Protein AF-A0AAW9BC05-F1 (afdb_monomer)

Sequence (183 aa):
GHGFTSLPVNEELLTNRIKHSEYSFGKPDVTEPGDEGYLMVGFDSESGEVAGTTGIEASIGWDVPFYSYHISKVVHSSPKLGVNNVVKLLTFGNNYTGNSEICTLFLREKYRQGLNGRLMSKCRFLMMAEHPERFSKTIFAEMRGVSDANGNSPFWQWLQEHFFSIDFTLADYQTGIGKKGFI

Nearest PDB structures (foldseek):
  1yle-assembly1_A  TM=9.032E-01  e=1.049E-14  Pseudomonas aeruginosa
  8b2l-assembly1_X1  TM=4.388E-01  e=7.389E+00  Nicotiana tabacum
  7qiz-assembly1_z  TM=4.387E-01  e=9.505E+00  Solanum lycopersicum

Radius of gyration: 19.78 Å; Cα contacts (8 Å, |Δi|>4): 277; chains: 1; bounding box: 48×40×61 Å

pLDDT: mean 88.69, std 12.04, range [47.94, 98.5]

Secondary structure (DSSP, 8-state):
--S-TTS-S-HHHHHHHHHHHHHHHH-----S--S-EEEEEEE-TTT--EEEEEEEESSTTSSS---EEEEEEEEEEEGGGTEEEEEEEEEEE-TTTT-EE---EEE-GGG-STTHHHHHHHHHHHHHHH-GGGS-S-EE-PPP----TTS--HHHHHHHHHH--S-HHHHHHHHHTT--TT-

Mean predicted aligned error: 6.61 Å

Structure (mmCIF, N/CA/C/O backbone):
data_AF-A0AAW9BC05-F1
#
_entry.id   AF-A0AAW9BC05-F1
#
loop_
_atom_site.group_PDB
_atom_site.id
_atom_site.type_symbol
_atom_site.label_atom_id
_atom_site.label_alt_id
_atom_site.label_comp_id
_atom_site.label_asym_id
_atom_site.label_entity_id
_atom_site.label_seq_id
_atom_site.pdbx_PDB_ins_code
_atom_site.Cartn_x
_atom_site.Cartn_y
_atom_site.Cartn_z
_atom_site.occupancy
_atom_site.B_iso_or_equiv
_atom_site.auth_seq_id
_atom_site.auth_comp_id
_atom_site.auth_asym_id
_atom_site.auth_atom_id
_atom_site.pdbx_PDB_model_num
ATOM 1 N N . GLY A 1 1 ? -4.492 -15.651 -0.167 1.00 58.16 1 GLY A N 1
ATOM 2 C CA . GLY A 1 1 ? -4.125 -15.758 -1.591 1.00 58.16 1 GLY A CA 1
ATOM 3 C C . GLY A 1 1 ? -2.736 -15.192 -1.748 1.00 58.16 1 GLY A C 1
ATOM 4 O O . GLY A 1 1 ? -2.446 -14.231 -1.047 1.00 58.16 1 GLY A O 1
ATOM 5 N N . HIS A 1 2 ? -1.907 -15.807 -2.588 1.00 65.25 2 HIS A N 1
ATOM 6 C CA . HIS A 1 2 ? -0.506 -15.423 -2.816 1.00 65.25 2 HIS A CA 1
ATOM 7 C C . HIS A 1 2 ? -0.375 -13.939 -3.198 1.00 65.25 2 HIS A C 1
ATOM 9 O O . HIS A 1 2 ? -1.299 -13.393 -3.810 1.00 65.25 2 HIS A O 1
ATOM 15 N N . GLY A 1 3 ? 0.720 -13.275 -2.809 1.00 67.19 3 GLY A N 1
AT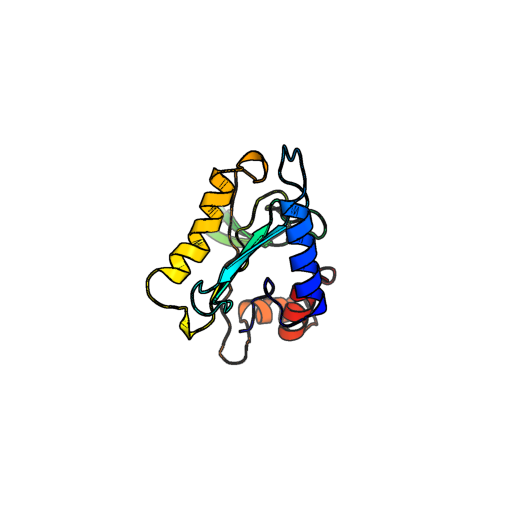OM 16 C CA . GLY A 1 3 ? 0.962 -11.871 -3.159 1.00 67.19 3 GLY A CA 1
ATOM 17 C C . GLY A 1 3 ? 0.110 -10.863 -2.381 1.00 67.19 3 GLY A C 1
ATOM 18 O O . GLY A 1 3 ? -0.245 -9.809 -2.909 1.00 67.19 3 GLY A O 1
ATOM 19 N N . PHE A 1 4 ? -0.320 -11.189 -1.157 1.00 74.06 4 PHE A N 1
ATOM 20 C CA . PHE A 1 4 ? -0.970 -10.232 -0.246 1.00 74.06 4 PHE A CA 1
ATOM 21 C C . PHE A 1 4 ? -0.105 -9.973 0.983 1.00 74.06 4 PHE A C 1
ATOM 23 O O . PHE A 1 4 ? -0.479 -10.275 2.114 1.00 74.06 4 PHE A O 1
ATOM 30 N N . THR A 1 5 ? 1.076 -9.423 0.736 1.00 76.06 5 THR A N 1
ATOM 31 C CA . THR A 1 5 ? 2.115 -9.186 1.744 1.00 76.06 5 THR A CA 1
ATOM 32 C C . THR A 1 5 ? 1.676 -8.220 2.838 1.00 76.06 5 THR A C 1
ATOM 34 O O . THR A 1 5 ? 2.094 -8.370 3.981 1.00 76.06 5 THR A O 1
ATOM 37 N N . SER A 1 6 ? 0.770 -7.286 2.532 1.00 75.75 6 SER A N 1
ATOM 38 C CA . SER A 1 6 ? 0.244 -6.332 3.510 1.00 75.75 6 SER A CA 1
ATOM 39 C C . SER A 1 6 ? -0.743 -6.950 4.513 1.00 75.75 6 SER A C 1
ATOM 41 O O . SER A 1 6 ? -1.249 -6.233 5.364 1.00 75.75 6 SER A O 1
ATOM 43 N N . LEU A 1 7 ? -1.086 -8.240 4.434 1.00 83.56 7 LEU A N 1
ATOM 44 C CA . LEU A 1 7 ? -1.874 -8.938 5.460 1.00 83.56 7 LEU A CA 1
ATOM 45 C C . LEU A 1 7 ? -1.377 -10.388 5.584 1.00 83.56 7 LEU A C 1
ATOM 47 O O . LEU A 1 7 ? -2.027 -11.314 5.085 1.00 83.56 7 LEU A O 1
ATOM 51 N N . PRO A 1 8 ? -0.206 -10.589 6.209 1.00 82.19 8 PRO A N 1
ATOM 52 C CA . PRO A 1 8 ? 0.418 -11.899 6.294 1.00 82.19 8 PRO A CA 1
ATOM 53 C C . PRO A 1 8 ? -0.361 -12.817 7.242 1.00 82.19 8 PRO A C 1
ATOM 55 O O . PRO A 1 8 ? -0.946 -12.375 8.231 1.00 82.19 8 PRO A O 1
ATOM 58 N N . VAL A 1 9 ? -0.326 -14.124 6.972 1.00 85.88 9 VAL A N 1
ATOM 59 C CA . VAL A 1 9 ? -0.860 -15.151 7.882 1.00 85.88 9 VAL A CA 1
ATOM 60 C C . VAL A 1 9 ? 0.182 -15.423 8.972 1.00 85.88 9 VAL A C 1
ATOM 62 O O . VAL A 1 9 ? 0.849 -16.453 8.975 1.00 85.88 9 VAL A O 1
ATOM 65 N N . ASN A 1 10 ? 0.388 -14.440 9.848 1.00 89.38 10 ASN A N 1
ATOM 66 C CA . ASN A 1 10 ? 1.375 -14.488 10.923 1.00 89.38 10 ASN A CA 1
ATOM 67 C C . ASN A 1 10 ? 0.889 -13.652 12.117 1.00 89.38 10 ASN A C 1
ATOM 69 O O . ASN A 1 10 ? 0.728 -12.438 12.011 1.00 89.38 10 ASN A O 1
ATOM 73 N N . GLU A 1 11 ? 0.650 -14.312 13.248 1.00 92.25 11 GLU A N 1
ATOM 74 C CA . GLU A 1 11 ? 0.057 -13.701 14.441 1.00 92.25 11 GLU A CA 1
ATOM 75 C C . GLU A 1 11 ? 0.935 -12.611 15.066 1.00 92.25 11 GLU A C 1
ATOM 77 O O . GLU A 1 11 ? 0.425 -11.555 15.438 1.00 92.25 11 GLU A O 1
ATOM 82 N N . GLU A 1 12 ? 2.248 -12.828 15.143 1.00 92.94 12 GLU A N 1
ATOM 83 C CA . GLU A 1 12 ? 3.189 -11.862 15.714 1.00 92.94 12 GLU A CA 1
ATOM 84 C C . GLU A 1 12 ? 3.199 -10.565 14.898 1.00 92.94 12 GLU A C 1
ATOM 86 O O . GLU A 1 12 ? 3.060 -9.470 15.445 1.00 92.94 12 GLU A O 1
ATOM 91 N N . LEU A 1 13 ? 3.271 -10.684 13.571 1.00 89.62 13 LEU A N 1
ATOM 92 C CA . LEU A 1 13 ? 3.251 -9.531 12.674 1.00 89.62 13 LEU A CA 1
ATOM 93 C C . LEU A 1 13 ? 1.921 -8.791 12.722 1.00 89.62 13 LEU A C 1
ATOM 95 O O . LEU A 1 13 ? 1.908 -7.564 12.781 1.00 89.62 13 LEU A O 1
ATOM 99 N N . LEU A 1 14 ? 0.801 -9.515 12.723 1.00 92.75 14 LEU A N 1
ATOM 100 C CA . LEU A 1 14 ? -0.518 -8.897 12.842 1.00 92.75 14 LEU A CA 1
ATOM 101 C C . LEU A 1 14 ? -0.673 -8.177 14.186 1.00 92.75 14 LEU A C 1
ATOM 103 O O . LEU A 1 14 ? -1.158 -7.049 14.214 1.00 92.75 14 LEU A O 1
ATOM 107 N N . THR A 1 15 ? -0.192 -8.778 15.275 1.00 95.50 15 THR A N 1
ATOM 108 C CA . THR A 1 15 ? -0.184 -8.160 16.607 1.00 95.50 15 THR A CA 1
ATOM 109 C C . THR A 1 15 ? 0.637 -6.874 16.613 1.00 95.50 15 THR A C 1
ATOM 111 O O . THR A 1 15 ? 0.182 -5.855 17.131 1.00 95.50 15 THR A O 1
ATOM 114 N N . ASN A 1 16 ? 1.824 -6.888 16.004 1.00 94.19 16 ASN A N 1
ATOM 115 C CA . ASN A 1 16 ? 2.674 -5.703 15.906 1.00 94.19 16 ASN A CA 1
ATOM 116 C C . ASN A 1 16 ? 2.018 -4.600 15.068 1.00 94.19 16 ASN A C 1
ATOM 118 O O . ASN A 1 16 ? 2.058 -3.440 15.468 1.00 94.19 16 ASN A O 1
ATOM 122 N N . ARG A 1 17 ? 1.343 -4.946 13.964 1.00 93.81 17 ARG A N 1
ATOM 123 C CA . ARG A 1 17 ? 0.599 -3.970 13.151 1.00 93.81 17 ARG A CA 1
ATOM 124 C C . ARG A 1 17 ? -0.583 -3.354 13.893 1.00 93.81 17 ARG A C 1
ATOM 126 O O . ARG A 1 17 ? -0.809 -2.157 13.760 1.00 93.81 17 ARG A O 1
ATOM 133 N N . ILE A 1 18 ? -1.312 -4.137 14.691 1.00 96.56 18 ILE A N 1
ATOM 134 C CA . ILE A 1 18 ? -2.402 -3.617 15.531 1.00 96.56 18 ILE A CA 1
ATOM 135 C C . ILE A 1 18 ? -1.842 -2.625 16.555 1.00 96.56 18 ILE A C 1
ATOM 137 O O . ILE A 1 18 ? -2.286 -1.482 16.584 1.00 96.56 18 ILE A O 1
ATOM 141 N N . LYS A 1 19 ? -0.808 -3.015 17.313 1.00 98.06 19 LYS A N 1
ATOM 142 C CA . LYS A 1 19 ? -0.155 -2.135 18.301 1.00 98.06 19 LYS A CA 1
ATOM 143 C C . LYS A 1 19 ? 0.381 -0.850 17.673 1.00 98.06 19 LYS A C 1
ATOM 145 O O . LYS A 1 19 ? 0.245 0.230 18.240 1.00 98.06 19 LYS A O 1
ATOM 150 N N . HIS A 1 20 ? 0.990 -0.963 16.496 1.00 96.88 20 HIS A N 1
ATOM 151 C CA . HIS A 1 20 ? 1.505 0.183 15.761 1.00 96.88 20 HIS A CA 1
ATOM 152 C C . HIS A 1 20 ? 0.382 1.121 15.293 1.00 96.88 20 HIS A C 1
ATOM 154 O O . HIS A 1 20 ? 0.519 2.343 15.363 1.00 96.88 20 HIS A O 1
ATOM 160 N N . SER A 1 21 ? -0.767 0.566 14.903 1.00 98.06 21 SER A N 1
ATOM 161 C CA . SER A 1 21 ? -1.950 1.363 14.598 1.00 98.06 21 SER A CA 1
ATOM 162 C C . SER A 1 21 ? -2.548 2.049 15.816 1.00 98.06 21 SER A C 1
ATOM 164 O O . SER A 1 21 ? -2.937 3.209 15.706 1.00 98.06 21 SER A O 1
ATOM 166 N N . GLU A 1 22 ? -2.613 1.380 16.964 1.00 98.50 22 GLU A N 1
ATOM 167 C CA . GLU A 1 22 ? -3.052 1.997 18.220 1.00 98.50 22 GLU A CA 1
ATOM 168 C C . GLU A 1 22 ? -2.135 3.166 18.605 1.00 98.50 22 GLU A C 1
ATOM 170 O O . GLU A 1 22 ? -2.619 4.249 18.935 1.00 98.50 22 GLU A O 1
ATOM 175 N N . TYR A 1 23 ? -0.816 2.979 18.477 1.00 98.06 23 TYR A N 1
ATOM 176 C CA . TYR A 1 23 ? 0.171 4.044 18.658 1.00 98.06 23 TYR A CA 1
ATOM 177 C C . TYR A 1 23 ? -0.082 5.224 17.708 1.00 98.06 23 TYR A C 1
ATOM 179 O O . TYR A 1 23 ? -0.141 6.369 18.148 1.00 98.06 23 TYR A O 1
ATOM 187 N N . SER A 1 24 ? -0.297 4.940 16.424 1.00 98.06 24 SER A N 1
ATOM 188 C CA . SER A 1 24 ? -0.490 5.943 15.371 1.00 98.06 24 SER A CA 1
ATOM 189 C C . SER A 1 24 ? -1.751 6.789 15.578 1.00 98.06 24 SER A C 1
ATOM 191 O O . SER A 1 24 ? -1.709 8.014 15.448 1.00 98.06 24 SER A O 1
ATOM 193 N N . PHE A 1 25 ? -2.867 6.158 15.964 1.00 98.12 25 PHE A N 1
ATOM 194 C CA . PHE A 1 25 ? -4.099 6.866 16.335 1.00 98.12 25 PHE A CA 1
ATOM 195 C C . PHE A 1 25 ? -3.945 7.677 17.630 1.00 98.12 25 PHE A C 1
ATOM 197 O O . PHE A 1 25 ? -4.551 8.738 17.754 1.00 98.12 25 PHE A O 1
ATOM 204 N N . GLY A 1 26 ? -3.138 7.202 18.583 1.00 97.75 26 GLY A N 1
ATOM 205 C CA . GLY A 1 26 ? -2.879 7.889 19.850 1.00 97.75 26 GLY A CA 1
ATOM 206 C C . GLY A 1 26 ? -1.830 9.003 19.782 1.00 97.75 26 GLY A C 1
ATOM 207 O O . GLY A 1 26 ? -1.693 9.751 20.748 1.00 97.75 26 GLY A O 1
ATOM 208 N N . LYS A 1 27 ? -1.084 9.122 18.677 1.00 97.50 27 LYS A N 1
ATOM 209 C CA . LYS A 1 27 ? 0.011 10.088 18.526 1.00 97.50 27 LYS A CA 1
ATOM 210 C C . LYS A 1 27 ? -0.541 11.522 18.416 1.00 97.50 27 LYS A C 1
ATOM 212 O O . LYS A 1 27 ? -1.238 11.818 17.435 1.00 97.50 27 LYS A O 1
ATOM 217 N N . PRO A 1 28 ? -0.266 12.412 19.392 1.00 94.81 28 PRO A N 1
ATOM 218 C CA . PRO A 1 28 ? -0.729 13.796 19.356 1.00 94.81 28 PRO A CA 1
ATOM 219 C C . PRO A 1 28 ? 0.121 14.645 18.402 1.00 94.81 28 PRO A C 1
ATOM 221 O O . PRO A 1 28 ? 1.243 14.272 18.069 1.00 94.81 28 PRO A O 1
ATOM 224 N N . ASP A 1 29 ? -0.423 15.795 17.993 1.00 93.75 29 ASP A N 1
ATOM 225 C CA . ASP A 1 29 ? 0.308 16.878 17.315 1.00 93.75 29 ASP A CA 1
ATOM 226 C C . ASP A 1 29 ? 1.100 16.462 16.060 1.00 93.75 29 ASP A C 1
ATOM 228 O O . ASP A 1 29 ? 2.168 17.003 15.773 1.00 93.75 29 ASP A O 1
ATOM 232 N N . VAL A 1 30 ? 0.581 15.503 15.288 1.00 97.19 30 VAL A N 1
ATOM 233 C CA . VAL A 1 30 ? 1.173 15.125 13.997 1.00 97.19 30 VAL A CA 1
ATOM 234 C C . VAL A 1 30 ? 0.945 16.257 12.998 1.00 97.19 30 VAL A C 1
ATOM 236 O O . VAL A 1 30 ? -0.196 16.606 12.715 1.00 97.19 30 VAL A O 1
ATOM 239 N N . THR A 1 31 ? 2.025 16.841 12.483 1.00 96.69 31 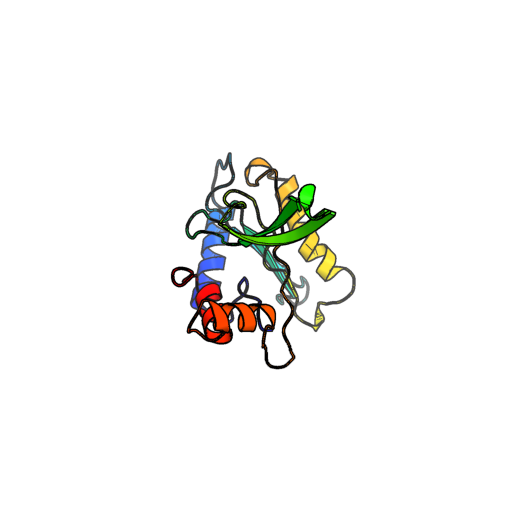THR A N 1
ATOM 240 C CA . THR A 1 31 ? 1.995 17.977 11.542 1.00 96.69 31 THR A CA 1
ATOM 241 C C . THR A 1 31 ? 2.509 17.624 10.147 1.00 96.69 31 THR A C 1
ATOM 243 O O . THR A 1 31 ? 2.346 18.416 9.217 1.00 96.69 31 THR A O 1
ATOM 246 N N . GLU A 1 32 ? 3.115 16.448 9.999 1.00 96.94 32 GLU A N 1
ATOM 247 C CA . GLU A 1 32 ? 3.583 15.888 8.737 1.00 96.94 32 GLU A CA 1
ATOM 248 C C . GLU A 1 32 ? 3.520 14.350 8.774 1.00 96.94 32 GLU A C 1
ATOM 250 O O . GLU A 1 32 ? 3.524 13.771 9.864 1.00 96.94 32 GLU A O 1
ATOM 255 N N . PRO A 1 33 ? 3.470 13.671 7.614 1.00 96.62 33 PRO A N 1
ATOM 256 C CA . PRO A 1 33 ? 3.454 12.212 7.553 1.00 96.62 33 PRO A CA 1
ATOM 257 C C . PRO A 1 33 ? 4.784 11.644 8.043 1.00 96.62 33 PRO A C 1
ATOM 259 O O . PRO A 1 33 ? 5.844 12.021 7.538 1.00 96.62 33 PRO A O 1
ATOM 262 N N . GLY A 1 34 ? 4.732 10.703 8.975 1.00 95.69 34 GLY A N 1
ATOM 263 C CA . GLY A 1 34 ? 5.904 10.074 9.558 1.00 95.69 34 GLY A CA 1
ATOM 264 C C . GLY A 1 34 ? 5.764 8.561 9.608 1.00 95.69 34 GLY A C 1
ATOM 265 O O . GLY A 1 34 ? 5.385 7.914 8.634 1.00 95.69 34 GLY A O 1
ATOM 266 N N . ASP A 1 35 ? 6.107 7.996 10.758 1.00 95.44 35 ASP A N 1
ATOM 267 C CA . ASP A 1 35 ? 6.120 6.558 10.990 1.00 95.44 35 ASP A CA 1
ATOM 268 C C . ASP A 1 35 ? 4.734 5.947 11.192 1.00 95.44 35 ASP A C 1
ATOM 270 O O . ASP A 1 35 ? 4.666 4.799 11.592 1.00 95.44 35 ASP A O 1
ATOM 274 N N . GLU A 1 36 ? 3.639 6.675 10.977 1.00 97.44 36 GLU A N 1
ATOM 275 C CA . GLU A 1 36 ? 2.310 6.193 11.326 1.00 97.44 36 GLU A CA 1
ATOM 276 C C . GLU A 1 36 ? 1.743 5.187 10.313 1.00 97.44 36 GLU A C 1
ATOM 278 O O . GLU A 1 36 ? 1.744 5.410 9.100 1.00 97.44 36 GLU A O 1
ATOM 283 N N . GLY A 1 37 ? 1.130 4.125 10.829 1.00 97.00 37 GLY A N 1
ATOM 284 C CA . GLY A 1 37 ? 0.364 3.147 10.063 1.00 97.00 37 GLY A CA 1
ATOM 285 C C . GLY A 1 37 ? -1.020 2.964 10.673 1.00 97.00 37 GLY A C 1
ATOM 286 O O . GLY A 1 37 ? -1.150 2.688 11.859 1.00 97.00 37 GLY A O 1
ATOM 287 N N . TYR A 1 38 ? -2.078 3.101 9.880 1.00 97.88 38 TYR A N 1
ATOM 288 C CA . TYR A 1 38 ? -3.464 3.093 10.349 1.00 97.88 38 TYR A CA 1
ATOM 289 C C . TYR A 1 38 ? -4.205 1.863 9.832 1.00 97.88 38 TYR A C 1
ATOM 291 O O . TYR A 1 38 ? -4.578 1.786 8.659 1.00 97.88 38 TYR A O 1
ATOM 299 N N . LEU A 1 39 ? -4.460 0.907 10.721 1.00 97.75 39 LEU A N 1
ATOM 300 C CA . LEU A 1 39 ? -5.235 -0.298 10.464 1.00 97.75 39 LEU A CA 1
ATOM 301 C C . LEU A 1 39 ? -6.636 -0.142 11.062 1.00 97.75 39 LEU A C 1
ATOM 303 O O . LEU A 1 39 ? -6.813 -0.013 12.269 1.00 97.75 39 LEU A O 1
ATOM 307 N N . MET A 1 40 ? -7.650 -0.177 10.205 1.00 97.81 40 MET A N 1
ATOM 308 C CA . MET A 1 40 ? -9.053 -0.035 10.589 1.00 97.81 40 MET A CA 1
ATOM 309 C C . MET A 1 40 ? -9.808 -1.333 10.322 1.00 97.81 40 MET A C 1
ATOM 311 O O . MET A 1 40 ? -9.644 -1.956 9.269 1.00 97.81 40 MET A O 1
ATOM 315 N N . VAL A 1 41 ? -10.685 -1.716 11.247 1.00 97.25 41 VAL A N 1
ATOM 316 C CA . VAL A 1 41 ? -11.525 -2.914 11.134 1.00 97.25 41 VAL A CA 1
ATOM 317 C C . VAL A 1 41 ? -12.983 -2.532 10.919 1.00 97.25 41 VAL A C 1
ATOM 319 O O . VAL A 1 41 ? -13.513 -1.637 11.570 1.00 97.25 41 VAL A O 1
ATOM 322 N N . GLY A 1 42 ? -13.640 -3.225 9.993 1.00 96.62 42 GLY A N 1
ATOM 323 C CA . GLY A 1 42 ? -15.093 -3.202 9.883 1.00 96.62 42 GLY A CA 1
ATOM 324 C C . GLY A 1 42 ? -15.650 -4.381 10.664 1.00 96.62 42 GLY A C 1
ATOM 325 O O . GLY A 1 42 ? -15.190 -5.506 10.458 1.00 96.62 42 GLY A O 1
ATOM 326 N N . PHE A 1 43 ? -16.631 -4.147 11.528 1.00 96.56 43 PHE A N 1
ATOM 327 C CA . PHE A 1 43 ? -17.353 -5.203 12.232 1.00 96.56 43 PHE A CA 1
ATOM 328 C C . PHE A 1 43 ? -18.859 -5.024 12.050 1.00 96.56 43 PHE A C 1
ATOM 330 O O . PHE A 1 43 ? -19.346 -3.920 11.813 1.00 96.56 43 PHE A O 1
ATOM 337 N N . ASP A 1 44 ? -19.580 -6.132 12.108 1.00 96.06 44 ASP A N 1
ATOM 338 C CA . ASP A 1 44 ? -21.034 -6.145 12.118 1.00 96.06 44 ASP A CA 1
ATOM 339 C C . ASP A 1 44 ? -21.532 -5.752 13.514 1.00 96.06 44 ASP A C 1
ATOM 341 O O . ASP A 1 44 ? -21.208 -6.409 14.502 1.00 96.06 44 ASP A O 1
ATOM 345 N N . SER A 1 45 ? -22.301 -4.668 13.601 1.00 94.81 45 SER A N 1
ATOM 346 C CA . SER A 1 45 ? -22.780 -4.120 14.871 1.00 94.81 45 SER A CA 1
ATOM 347 C C . SER A 1 45 ? -23.804 -5.001 15.584 1.00 94.81 45 SER A C 1
ATOM 349 O O . SER A 1 45 ? -23.988 -4.834 16.786 1.00 94.81 45 SER A O 1
ATOM 351 N N . GLU A 1 46 ? -24.482 -5.907 14.875 1.00 95.62 46 GLU A N 1
ATOM 352 C CA . GLU A 1 46 ? -25.461 -6.811 15.486 1.00 95.62 46 GLU A CA 1
ATOM 353 C C . GLU A 1 46 ? -24.779 -8.048 16.079 1.00 95.62 46 GLU A C 1
ATOM 355 O O . GLU A 1 46 ? -25.037 -8.416 17.223 1.00 95.62 46 GLU A O 1
ATOM 360 N N . SER A 1 47 ? -23.885 -8.683 15.314 1.00 95.75 47 SER A N 1
ATOM 361 C CA . SER A 1 47 ? -23.203 -9.918 15.733 1.00 95.75 47 SER A CA 1
ATOM 362 C C . SER A 1 47 ? -21.881 -9.690 16.473 1.00 95.75 47 SER A C 1
ATOM 364 O O . SER A 1 47 ? -21.381 -10.602 17.132 1.00 95.75 47 SER A O 1
ATOM 366 N N . GLY A 1 48 ? -21.285 -8.503 16.349 1.00 95.56 48 GLY A N 1
ATOM 367 C CA . GLY A 1 48 ? -19.940 -8.194 16.841 1.00 95.56 48 GLY A CA 1
ATOM 368 C C . GLY A 1 48 ? -18.814 -8.816 16.008 1.00 95.56 48 GLY A C 1
ATOM 369 O O . GLY A 1 48 ? -17.642 -8.706 16.369 1.00 95.56 48 GLY A O 1
ATOM 370 N N . GLU A 1 49 ? -19.125 -9.489 14.899 1.00 96.75 49 GLU A N 1
ATOM 371 C CA . GLU A 1 49 ? -18.118 -10.188 14.111 1.00 96.75 49 GLU A CA 1
ATOM 372 C C . GLU A 1 49 ? -17.316 -9.238 13.214 1.00 96.75 49 GLU A C 1
ATOM 374 O O . GLU A 1 49 ? -17.862 -8.392 12.507 1.00 96.75 49 GLU A O 1
ATOM 379 N N . VAL A 1 50 ? -15.997 -9.441 13.166 1.00 96.44 50 VAL A N 1
ATOM 380 C CA . VAL A 1 50 ? -15.112 -8.735 12.231 1.00 96.44 50 VAL A CA 1
ATOM 381 C C . VAL A 1 50 ? -15.437 -9.122 10.785 1.00 96.44 50 VAL A C 1
ATOM 383 O O . VAL A 1 50 ? -15.223 -10.260 10.358 1.00 96.44 50 VAL A O 1
ATOM 386 N N . ALA A 1 51 ? -15.881 -8.141 10.003 1.00 96.38 51 ALA A N 1
ATOM 387 C CA . ALA A 1 51 ? -16.195 -8.279 8.588 1.00 96.38 51 ALA A CA 1
ATOM 388 C C . ALA A 1 51 ? -14.947 -8.222 7.696 1.00 96.38 51 ALA A C 1
ATOM 390 O O . ALA A 1 51 ? -14.857 -8.921 6.679 1.00 96.38 51 ALA A O 1
ATOM 391 N N . GLY A 1 52 ? -13.963 -7.408 8.079 1.00 96.12 52 GLY A N 1
ATOM 392 C CA . GLY A 1 52 ? -12.722 -7.232 7.337 1.00 96.12 52 GLY A CA 1
ATOM 393 C C . GLY A 1 52 ? -11.853 -6.109 7.883 1.00 96.12 52 GLY A C 1
ATOM 394 O O . GLY A 1 52 ? -12.149 -5.522 8.920 1.00 96.12 52 GLY A O 1
ATOM 395 N N . THR A 1 53 ? -10.778 -5.805 7.164 1.00 96.81 53 THR A N 1
ATOM 396 C CA . THR A 1 53 ? -9.782 -4.812 7.569 1.00 96.81 53 THR A CA 1
ATOM 397 C C . THR A 1 53 ? -9.325 -3.982 6.380 1.00 96.81 53 THR A C 1
ATOM 399 O O . THR A 1 53 ? -9.311 -4.455 5.237 1.00 96.81 53 THR A O 1
ATOM 402 N N . THR A 1 54 ? -8.941 -2.741 6.659 1.00 97.50 54 THR A N 1
ATOM 403 C CA . THR A 1 54 ? -8.373 -1.824 5.682 1.00 97.50 54 THR A CA 1
ATOM 404 C C . THR A 1 54 ? -7.202 -1.032 6.268 1.00 97.50 54 THR A C 1
ATOM 406 O O . THR A 1 54 ? -7.201 -0.787 7.470 1.00 97.50 54 THR A O 1
ATOM 409 N N . GLY A 1 55 ? -6.214 -0.646 5.455 1.00 97.00 55 GLY A N 1
ATOM 410 C CA . GLY A 1 55 ? -4.987 0.002 5.940 1.00 97.00 55 GLY A CA 1
ATOM 411 C C . GLY A 1 55 ? -4.590 1.279 5.197 1.00 97.00 55 GLY A C 1
ATOM 412 O O . GLY A 1 55 ? -4.975 1.481 4.043 1.00 97.00 55 GLY A O 1
ATOM 413 N N . ILE A 1 56 ? -3.820 2.130 5.872 1.00 97.94 56 ILE A N 1
ATOM 414 C CA . ILE A 1 56 ? -3.096 3.271 5.301 1.00 97.94 56 ILE A CA 1
ATOM 415 C C . ILE A 1 56 ? -1.708 3.308 5.938 1.00 97.94 56 ILE A C 1
ATOM 417 O O . ILE A 1 56 ? -1.623 3.290 7.159 1.00 97.94 56 ILE A O 1
ATOM 421 N N . GLU A 1 57 ? -0.653 3.430 5.145 1.00 97.06 57 GLU A N 1
ATOM 422 C CA . GLU A 1 57 ? 0.666 3.834 5.644 1.00 97.06 57 GLU A CA 1
ATOM 423 C C . GLU A 1 57 ? 0.827 5.341 5.386 1.00 97.06 57 GLU A C 1
ATOM 425 O O . GLU A 1 57 ? 0.603 5.801 4.258 1.00 97.06 57 GLU A O 1
ATOM 430 N N . ALA A 1 58 ? 1.160 6.126 6.417 1.00 97.44 58 ALA A N 1
ATOM 431 C CA . ALA A 1 58 ? 1.306 7.580 6.310 1.00 97.44 58 ALA A CA 1
ATOM 432 C C . ALA A 1 58 ? 2.452 7.958 5.372 1.00 97.44 58 ALA A C 1
ATOM 434 O O . ALA A 1 58 ? 2.290 8.817 4.502 1.00 97.44 58 ALA A O 1
ATOM 435 N N . SER A 1 59 ? 3.584 7.275 5.520 1.00 96.62 59 SER A N 1
ATOM 436 C CA . SER A 1 59 ? 4.802 7.508 4.758 1.00 96.62 59 SER A CA 1
ATOM 437 C C . SER A 1 59 ? 5.536 6.190 4.542 1.00 96.62 59 SER A C 1
ATOM 439 O O . SER A 1 59 ? 6.096 5.602 5.466 1.00 96.62 59 SER A O 1
ATOM 441 N N . ILE A 1 60 ? 5.534 5.691 3.309 1.00 94.62 60 ILE A N 1
ATOM 442 C CA . ILE A 1 60 ? 6.287 4.478 2.983 1.00 94.62 60 ILE A CA 1
ATOM 443 C C . ILE A 1 60 ? 7.789 4.751 2.889 1.00 94.62 60 ILE A C 1
ATOM 445 O O . ILE A 1 60 ? 8.229 5.839 2.514 1.00 94.62 60 ILE A O 1
ATOM 449 N N . GLY A 1 61 ? 8.591 3.716 3.139 1.00 90.12 61 GLY A N 1
ATOM 450 C CA . GLY A 1 61 ? 10.043 3.805 3.007 1.00 90.12 61 GLY A CA 1
ATOM 451 C C . GLY A 1 61 ? 10.740 4.455 4.202 1.00 90.12 61 GLY A C 1
ATOM 452 O O . GLY A 1 61 ? 11.900 4.837 4.062 1.00 90.12 61 GLY A O 1
ATOM 453 N N . TRP A 1 62 ? 10.045 4.608 5.335 1.00 82.56 62 TRP A N 1
ATOM 454 C CA . TRP A 1 62 ? 10.577 5.294 6.510 1.00 82.56 62 TRP A CA 1
ATOM 455 C C . TRP A 1 62 ? 11.511 4.425 7.357 1.00 82.56 62 TRP A C 1
ATOM 457 O O .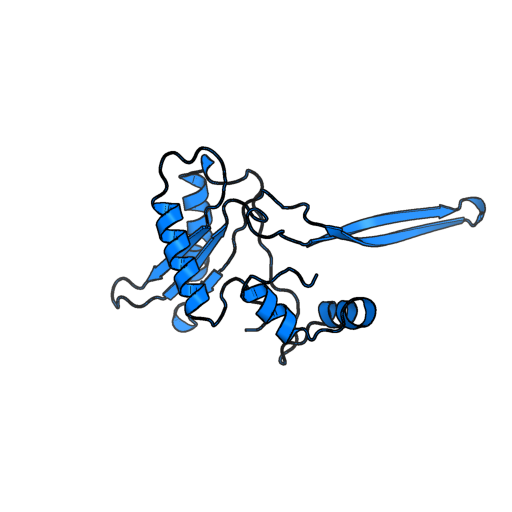 TRP A 1 62 ? 12.633 4.822 7.657 1.00 82.56 62 TRP A O 1
ATOM 467 N N . ASP A 1 63 ? 11.070 3.219 7.702 1.00 80.94 63 ASP A N 1
ATOM 468 C CA . ASP A 1 63 ? 11.841 2.228 8.452 1.00 80.94 63 ASP A CA 1
ATOM 469 C C . ASP A 1 63 ? 12.613 1.287 7.515 1.00 80.94 63 ASP A C 1
ATOM 471 O O . ASP A 1 63 ? 13.808 1.035 7.687 1.00 80.94 63 ASP A O 1
ATOM 475 N N . VAL A 1 64 ? 11.928 0.793 6.485 1.00 81.88 64 VAL A N 1
ATOM 476 C CA . VAL A 1 64 ? 12.445 -0.130 5.482 1.00 81.88 64 VAL A CA 1
ATOM 477 C C . VAL A 1 64 ? 12.171 0.457 4.102 1.00 81.88 64 VAL A C 1
ATOM 479 O O . VAL A 1 64 ? 11.014 0.764 3.802 1.00 81.88 64 VAL A O 1
ATOM 482 N N . PRO A 1 65 ? 13.183 0.561 3.218 1.00 86.06 65 PRO A N 1
ATOM 483 C CA . PRO A 1 65 ? 12.992 1.094 1.878 1.00 86.06 65 PRO A CA 1
ATOM 484 C C . PRO A 1 65 ? 11.828 0.431 1.133 1.00 86.06 65 PRO A C 1
ATOM 486 O O . PRO A 1 65 ? 11.646 -0.792 1.146 1.00 86.06 65 PRO A O 1
ATOM 489 N N . PHE A 1 66 ? 11.040 1.259 0.452 1.00 89.50 66 PHE A N 1
ATOM 490 C CA . PHE A 1 66 ? 10.005 0.793 -0.456 1.00 89.50 66 PHE A CA 1
ATOM 491 C C . PHE A 1 66 ? 10.550 0.795 -1.880 1.00 89.50 66 PHE A C 1
ATOM 493 O O . PHE A 1 66 ? 10.812 1.853 -2.454 1.00 89.50 66 PHE A O 1
ATOM 500 N N . TYR A 1 67 ? 10.724 -0.394 -2.446 1.00 89.25 67 TYR A N 1
ATOM 501 C CA . TYR A 1 67 ? 11.276 -0.561 -3.781 1.00 89.25 67 TYR A CA 1
ATOM 502 C C . TYR A 1 67 ? 10.189 -0.715 -4.840 1.00 89.25 67 TYR A C 1
ATOM 504 O O . TYR A 1 67 ? 9.129 -1.283 -4.602 1.00 89.25 67 TYR A O 1
ATOM 512 N N . SER A 1 68 ? 10.476 -0.219 -6.038 1.00 91.25 68 SER A N 1
ATOM 513 C CA . SER A 1 68 ? 9.603 -0.296 -7.205 1.00 91.25 68 SER A CA 1
ATOM 514 C C . SER A 1 68 ? 10.431 -0.306 -8.490 1.00 91.25 68 SER A C 1
ATOM 516 O O . SER A 1 68 ? 11.576 0.155 -8.512 1.00 91.25 68 SER A O 1
ATOM 518 N N . TYR A 1 69 ? 9.838 -0.797 -9.579 1.00 91.19 69 TYR A N 1
ATOM 519 C CA . TYR A 1 69 ? 10.395 -0.638 -10.920 1.00 91.19 69 TYR A CA 1
ATOM 520 C C . TYR A 1 69 ? 9.668 0.480 -11.666 1.00 91.19 69 TYR A C 1
ATOM 522 O O . TYR A 1 69 ? 8.466 0.401 -11.920 1.00 91.19 69 TYR A O 1
ATOM 530 N N . HIS A 1 70 ? 10.405 1.509 -12.073 1.00 91.94 70 HIS A N 1
ATOM 531 C CA . HIS A 1 70 ? 9.890 2.565 -12.934 1.00 91.94 70 HIS A CA 1
ATOM 532 C C . HIS A 1 70 ? 10.013 2.161 -14.408 1.00 91.94 70 HIS A C 1
ATOM 534 O O . HIS A 1 70 ? 11.109 1.852 -14.880 1.00 91.94 70 HIS A O 1
ATOM 540 N N . ILE A 1 71 ? 8.900 2.189 -15.148 1.00 93.56 71 ILE A N 1
ATOM 541 C CA . ILE A 1 71 ? 8.893 1.948 -16.597 1.00 93.56 71 ILE A CA 1
ATOM 542 C C . ILE A 1 71 ? 9.145 3.268 -17.322 1.00 93.56 71 ILE A C 1
ATOM 544 O O . ILE A 1 71 ? 8.267 4.128 -17.383 1.00 93.56 71 ILE A O 1
ATOM 548 N N . SER A 1 72 ? 10.314 3.392 -17.940 1.00 94.06 72 SER A N 1
ATOM 549 C CA . SER A 1 72 ? 10.672 4.519 -18.805 1.00 94.06 72 SER A CA 1
ATOM 550 C C . SER A 1 72 ? 10.792 4.085 -20.270 1.00 94.06 72 SER A C 1
ATOM 552 O O . SER A 1 72 ? 10.712 2.898 -20.600 1.00 94.06 72 SER A O 1
ATOM 554 N N . LYS A 1 73 ? 10.940 5.055 -21.180 1.00 94.44 73 LYS A N 1
ATOM 555 C CA . LYS A 1 73 ? 11.216 4.814 -22.602 1.00 94.44 73 LYS A CA 1
ATOM 556 C C . LYS A 1 73 ? 12.530 5.479 -22.986 1.00 94.44 73 LYS A C 1
ATOM 558 O O . LYS A 1 73 ? 12.740 6.643 -22.660 1.00 94.44 73 LYS A O 1
ATOM 563 N N . VAL A 1 74 ? 13.354 4.766 -23.742 1.00 93.12 74 VAL A N 1
ATOM 564 C CA . VAL A 1 74 ? 14.567 5.299 -24.369 1.00 93.12 74 VAL A CA 1
ATOM 565 C C . VAL A 1 74 ? 14.402 5.208 -25.881 1.00 93.12 74 VAL A C 1
ATOM 567 O O . VAL A 1 74 ? 13.909 4.206 -26.402 1.00 93.12 74 VAL A O 1
ATOM 570 N N . VAL A 1 75 ? 14.779 6.274 -26.586 1.00 92.75 75 VAL A N 1
ATOM 571 C CA . VAL A 1 75 ? 14.729 6.337 -28.050 1.00 92.75 75 VAL A CA 1
ATOM 572 C C . VAL A 1 75 ? 16.143 6.204 -28.597 1.00 92.75 75 VAL A C 1
ATOM 574 O O . VAL A 1 75 ? 16.989 7.065 -28.366 1.00 92.75 75 VAL A O 1
ATOM 577 N N . HIS A 1 76 ? 16.389 5.140 -29.351 1.00 89.62 76 HIS A N 1
ATOM 578 C CA . HIS A 1 76 ? 17.623 4.943 -30.100 1.00 89.62 76 HIS A CA 1
ATOM 579 C C . HIS A 1 76 ? 17.398 5.385 -31.545 1.00 89.62 76 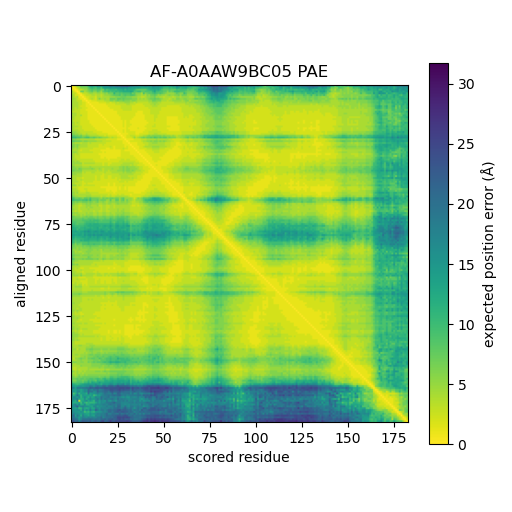HIS A C 1
ATOM 581 O O . HIS A 1 76 ? 16.722 4.697 -32.312 1.00 89.62 76 HIS A O 1
ATOM 587 N N . SER A 1 77 ? 17.962 6.537 -31.913 1.00 90.50 77 SER A N 1
ATOM 588 C CA . SER A 1 77 ? 17.875 7.088 -33.267 1.00 90.50 77 SER A CA 1
ATOM 589 C C . SER A 1 77 ? 19.240 7.061 -33.949 1.00 90.50 77 SER A C 1
ATOM 591 O O . SER A 1 77 ? 20.225 7.562 -33.408 1.00 90.50 77 SER A O 1
ATOM 593 N N . SER A 1 78 ? 19.297 6.482 -35.146 1.00 88.62 78 SER A N 1
ATOM 594 C CA . SER A 1 78 ? 20.464 6.507 -36.024 1.00 88.62 78 SER A CA 1
ATOM 595 C C . SER A 1 78 ? 20.040 7.006 -37.402 1.00 88.62 78 SER A C 1
ATOM 597 O O . SER A 1 78 ? 19.580 6.211 -38.227 1.00 88.62 78 SER A O 1
ATOM 599 N N . PRO A 1 79 ? 20.219 8.310 -37.692 1.00 88.31 79 PRO A N 1
ATOM 600 C CA . PRO A 1 79 ? 19.885 8.878 -38.996 1.00 88.31 79 PRO A CA 1
ATOM 601 C C . PRO A 1 79 ? 20.628 8.192 -40.147 1.00 88.31 79 PRO A C 1
ATOM 603 O O . PRO A 1 79 ? 20.044 7.934 -41.193 1.00 88.31 79 PRO A O 1
ATOM 606 N N . LYS A 1 80 ? 21.898 7.819 -39.930 1.00 87.19 80 LYS A N 1
ATOM 607 C CA . LYS A 1 80 ? 22.733 7.122 -40.923 1.00 87.19 80 LYS A CA 1
ATOM 608 C C . LYS A 1 80 ? 22.179 5.746 -41.309 1.00 87.19 80 LYS A C 1
ATOM 610 O O . LYS A 1 80 ? 22.383 5.311 -42.436 1.00 87.19 80 LYS A O 1
ATOM 615 N N . LEU A 1 81 ? 21.516 5.062 -40.376 1.00 86.56 81 LEU A N 1
ATOM 616 C CA . LEU A 1 81 ? 20.912 3.746 -40.601 1.00 86.56 81 LEU A CA 1
ATOM 617 C C . LEU A 1 81 ? 19.400 3.825 -40.859 1.00 86.56 81 LEU A C 1
ATOM 619 O O . LEU A 1 81 ? 18.775 2.793 -41.073 1.00 86.56 81 LEU A O 1
ATOM 623 N N 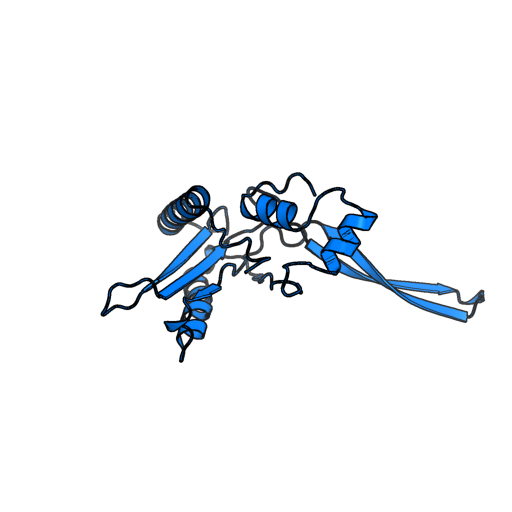. GLY A 1 82 ? 18.799 5.020 -40.809 1.00 87.25 82 GLY A N 1
ATOM 624 C CA . GLY A 1 82 ? 17.346 5.193 -40.894 1.00 87.25 82 GLY A CA 1
ATOM 625 C C . GLY A 1 82 ? 16.572 4.525 -39.749 1.00 87.25 82 GLY A C 1
ATOM 626 O O . GLY A 1 82 ? 15.396 4.218 -39.908 1.00 87.25 82 GLY A O 1
ATOM 627 N N . VAL A 1 83 ? 17.220 4.267 -38.608 1.00 85.88 83 VAL A N 1
ATOM 628 C CA . VAL A 1 83 ? 16.622 3.536 -37.479 1.00 85.88 83 VAL A CA 1
ATOM 629 C C . VAL A 1 83 ? 16.102 4.513 -36.433 1.00 85.88 83 VAL A C 1
ATOM 631 O O . VAL A 1 83 ? 16.822 5.420 -36.021 1.00 85.88 83 VAL A O 1
ATOM 634 N N . ASN A 1 84 ? 14.880 4.283 -35.955 1.00 90.06 84 ASN A N 1
ATOM 635 C CA . ASN A 1 84 ? 14.314 4.942 -34.783 1.00 90.06 84 ASN A CA 1
ATOM 636 C C . ASN A 1 84 ? 13.555 3.903 -33.949 1.00 90.06 84 ASN A C 1
ATOM 638 O O . ASN A 1 84 ? 12.429 3.534 -34.278 1.00 90.06 84 ASN A O 1
ATOM 642 N N . ASN A 1 85 ? 14.201 3.412 -32.893 1.00 89.56 85 ASN A N 1
ATOM 643 C CA . ASN A 1 85 ? 13.670 2.357 -32.040 1.00 89.56 85 ASN A CA 1
ATOM 644 C C . ASN A 1 85 ? 13.341 2.909 -30.656 1.00 89.56 85 ASN A C 1
ATOM 646 O O . ASN A 1 85 ? 14.206 3.460 -29.975 1.00 89.56 85 ASN A O 1
ATOM 650 N N . VAL A 1 86 ? 12.101 2.708 -30.215 1.00 93.06 86 VAL A N 1
ATOM 651 C CA . VAL A 1 86 ? 11.659 3.047 -28.859 1.00 93.06 86 VAL A CA 1
ATOM 652 C C . VAL A 1 86 ? 11.661 1.780 -28.014 1.00 93.06 86 VAL A C 1
ATOM 654 O O . VAL A 1 86 ? 10.906 0.849 -28.287 1.00 93.06 86 VAL A O 1
ATOM 657 N N . VAL A 1 87 ? 12.486 1.754 -26.973 1.00 93.69 87 VAL A N 1
ATOM 658 C CA . VAL A 1 87 ? 12.626 0.613 -26.060 1.00 93.69 87 VAL A CA 1
ATOM 659 C C . VAL A 1 87 ? 12.091 1.002 -24.685 1.00 93.69 87 VAL A C 1
ATOM 661 O O . VAL A 1 87 ? 12.267 2.138 -24.245 1.00 93.69 87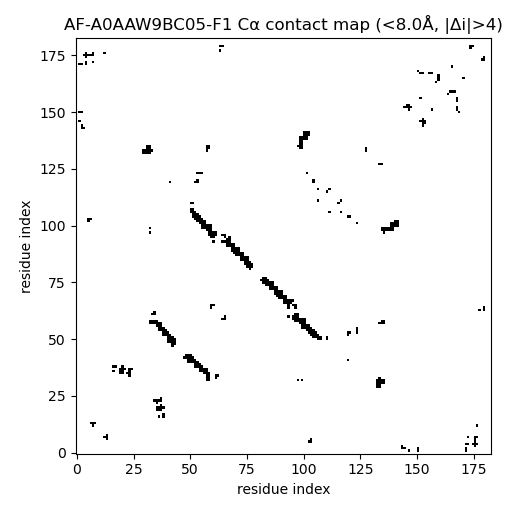 VAL A O 1
ATOM 664 N N . LYS A 1 88 ? 11.404 0.074 -24.009 1.00 93.62 88 LYS A N 1
ATOM 665 C CA . LYS A 1 88 ? 10.977 0.247 -22.613 1.00 93.62 88 LYS A CA 1
ATOM 666 C C . LYS A 1 88 ? 12.072 -0.254 -21.675 1.00 93.62 88 LYS A C 1
ATOM 668 O O . LYS A 1 88 ? 12.611 -1.331 -21.904 1.00 93.62 88 LYS A O 1
ATOM 673 N N . LEU A 1 89 ? 12.350 0.502 -20.619 1.00 91.69 89 LEU A N 1
ATOM 674 C CA . LEU A 1 89 ? 13.325 0.157 -19.586 1.00 91.69 89 LEU A CA 1
ATOM 675 C C . LEU A 1 89 ? 12.630 0.056 -18.227 1.00 91.69 89 LEU A C 1
ATOM 677 O O . LEU A 1 89 ? 11.811 0.912 -17.895 1.00 91.69 89 LEU A O 1
ATOM 681 N N . LEU A 1 90 ? 12.982 -0.972 -17.452 1.00 91.31 90 LEU A N 1
ATOM 682 C CA . LEU A 1 90 ? 12.636 -1.096 -16.038 1.00 91.31 90 LEU A CA 1
ATOM 683 C C . LEU A 1 90 ? 13.817 -0.608 -15.199 1.00 91.31 90 LEU A C 1
ATOM 685 O O . LEU A 1 90 ? 14.895 -1.196 -15.250 1.00 91.31 90 LEU A O 1
ATOM 689 N N . THR A 1 91 ? 13.608 0.448 -14.419 1.00 89.81 91 THR A N 1
ATOM 690 C CA . THR A 1 91 ? 14.621 0.990 -13.507 1.00 89.81 91 THR A CA 1
ATOM 691 C C . THR A 1 91 ? 14.220 0.690 -12.072 1.00 89.81 91 THR A C 1
ATOM 693 O O . THR A 1 91 ? 13.170 1.147 -11.626 1.00 89.81 91 THR A O 1
ATOM 696 N N . PHE A 1 92 ? 15.046 -0.070 -11.355 1.00 89.62 92 PHE A N 1
ATOM 697 C CA . PHE A 1 92 ? 14.852 -0.340 -9.932 1.00 89.62 92 PHE A CA 1
ATOM 698 C C . PHE A 1 92 ? 15.161 0.905 -9.093 1.00 89.62 92 PHE A C 1
ATOM 700 O O . PHE A 1 92 ? 16.158 1.585 -9.338 1.00 89.62 92 PHE A O 1
ATOM 707 N N . GLY A 1 93 ? 14.320 1.205 -8.108 1.00 89.62 93 GLY A N 1
ATOM 708 C CA . GLY A 1 93 ? 14.540 2.327 -7.203 1.00 89.62 93 GLY A CA 1
ATOM 709 C C . GLY A 1 93 ? 13.457 2.451 -6.139 1.00 89.62 93 GLY A C 1
ATOM 710 O O . GLY A 1 93 ? 12.604 1.582 -5.991 1.00 89.62 93 GLY A O 1
ATOM 711 N N . ASN A 1 94 ? 13.477 3.556 -5.402 1.00 92.06 94 ASN A N 1
ATOM 712 C CA . ASN A 1 94 ? 12.610 3.824 -4.251 1.00 92.06 94 ASN A CA 1
ATOM 713 C C . ASN A 1 94 ? 11.912 5.192 -4.355 1.00 92.06 94 ASN A C 1
ATOM 715 O O . ASN A 1 94 ? 11.722 5.898 -3.364 1.00 92.06 94 ASN A O 1
ATOM 719 N N . ASN A 1 95 ? 11.508 5.551 -5.578 1.00 89.94 95 ASN A N 1
ATOM 720 C CA . ASN A 1 95 ? 10.996 6.877 -5.953 1.00 89.94 95 ASN A CA 1
ATOM 721 C C . ASN A 1 95 ? 9.728 7.319 -5.202 1.00 89.94 95 ASN A C 1
ATOM 723 O O . ASN A 1 95 ? 9.365 8.489 -5.272 1.00 89.94 95 ASN A O 1
ATOM 727 N N . TYR A 1 96 ? 9.035 6.396 -4.529 1.00 92.94 96 TYR A N 1
ATOM 728 C CA . TYR A 1 96 ? 7.802 6.681 -3.795 1.00 92.94 96 TYR A CA 1
ATOM 729 C C . TYR A 1 96 ? 8.002 6.867 -2.286 1.00 92.94 96 TYR A C 1
ATOM 731 O O . TYR A 1 96 ? 7.022 7.126 -1.595 1.00 92.94 96 TYR A O 1
ATOM 739 N N . THR A 1 97 ? 9.236 6.761 -1.781 1.00 94.62 97 THR A N 1
ATOM 740 C CA . THR A 1 97 ? 9.556 7.021 -0.366 1.00 94.62 97 THR A CA 1
ATOM 741 C C . THR A 1 97 ? 8.992 8.375 0.069 1.00 94.62 97 THR A C 1
ATOM 743 O O . THR A 1 97 ? 9.147 9.362 -0.650 1.00 94.62 97 THR A O 1
ATOM 746 N N . GLY A 1 98 ? 8.325 8.426 1.221 1.00 95.50 98 GLY A N 1
ATOM 747 C CA . GLY A 1 98 ? 7.674 9.644 1.710 1.00 95.50 98 GLY A CA 1
ATOM 748 C C . GLY A 1 98 ? 6.212 9.812 1.282 1.00 95.50 98 GLY A C 1
ATOM 749 O O . GLY A 1 98 ? 5.523 10.700 1.779 1.00 95.50 98 GLY A O 1
ATOM 750 N N . ASN A 1 99 ? 5.718 9.004 0.339 1.00 97.31 99 ASN A N 1
ATOM 751 C CA . ASN A 1 99 ? 4.319 9.063 -0.086 1.00 97.31 99 ASN A CA 1
ATOM 752 C C . ASN A 1 99 ? 3.428 8.182 0.789 1.00 97.31 99 ASN A C 1
ATOM 754 O O . ASN A 1 99 ? 3.880 7.183 1.346 1.00 97.31 99 ASN A O 1
ATOM 758 N N . SER A 1 100 ? 2.143 8.523 0.856 1.00 98.06 100 SER A N 1
ATOM 759 C CA . SER A 1 100 ? 1.164 7.702 1.562 1.00 98.06 100 SER A CA 1
ATOM 760 C C . SER A 1 100 ? 0.683 6.560 0.679 1.00 98.06 100 SER A C 1
ATOM 762 O O . SER A 1 100 ? 0.463 6.728 -0.526 1.00 98.06 100 SER A O 1
ATOM 764 N N . GLU A 1 101 ? 0.453 5.407 1.293 1.00 96.81 101 GLU A N 1
ATOM 765 C CA . GLU A 1 101 ? -0.054 4.225 0.607 1.00 96.81 101 GLU A CA 1
ATOM 766 C C . GLU A 1 101 ? -1.395 3.798 1.203 1.00 96.81 101 GLU A C 1
ATOM 768 O O . GLU A 1 101 ? -1.516 3.567 2.404 1.00 96.81 101 GLU A O 1
ATOM 773 N N . ILE A 1 102 ? -2.410 3.614 0.358 1.00 96.19 102 ILE A N 1
ATOM 774 C CA . ILE A 1 102 ? -3.621 2.883 0.750 1.00 96.19 1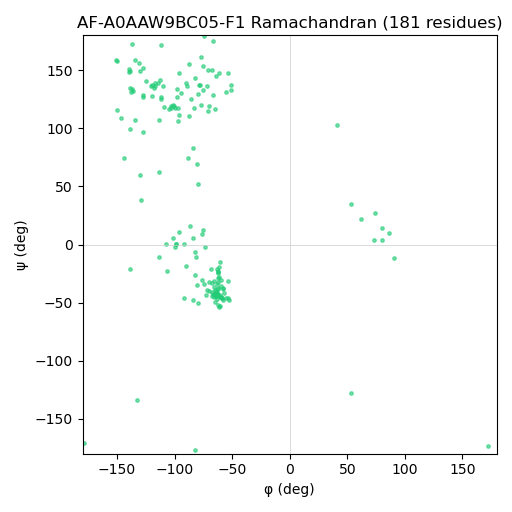02 ILE A CA 1
ATOM 775 C C . ILE A 1 102 ? -3.396 1.377 0.578 1.00 96.19 102 ILE A C 1
ATOM 777 O O . ILE A 1 102 ? -3.788 0.766 -0.418 1.00 96.19 102 ILE A O 1
ATOM 781 N N . CYS A 1 103 ? -2.777 0.767 1.579 1.00 92.56 103 CYS A N 1
ATOM 782 C CA . CYS A 1 103 ? -2.500 -0.664 1.606 1.00 92.56 103 CYS A CA 1
ATOM 783 C C . CYS A 1 103 ? -3.734 -1.461 2.071 1.00 92.56 103 CYS A C 1
ATOM 785 O O . CYS A 1 103 ? -4.797 -0.889 2.309 1.00 92.56 103 CYS A O 1
ATOM 787 N N . THR A 1 104 ? -3.595 -2.789 2.200 1.00 91.94 104 THR A N 1
ATOM 788 C CA . THR A 1 104 ? -4.529 -3.708 2.883 1.00 91.94 104 THR A CA 1
ATOM 789 C C . THR A 1 104 ? -6.010 -3.415 2.629 1.00 91.94 104 THR A C 1
ATOM 791 O O . THR A 1 104 ? -6.592 -2.552 3.264 1.00 91.94 104 THR A O 1
ATOM 794 N N . LEU A 1 105 ? -6.681 -4.176 1.770 1.00 94.50 105 LEU A N 1
ATOM 795 C CA . LEU A 1 105 ? -8.143 -4.155 1.678 1.00 94.50 105 LEU A CA 1
ATOM 796 C C . LEU A 1 105 ? -8.653 -5.587 1.626 1.00 94.50 105 LEU A C 1
ATOM 798 O O . LEU A 1 105 ? -8.499 -6.275 0.617 1.00 94.50 105 LEU A O 1
ATOM 802 N N . PHE A 1 106 ? -9.250 -6.045 2.722 1.00 94.56 106 PHE A N 1
ATOM 803 C CA . PHE A 1 106 ? -9.737 -7.412 2.826 1.00 94.56 106 PHE A CA 1
ATOM 804 C C . PHE A 1 106 ? -11.095 -7.471 3.511 1.00 94.56 106 PHE A C 1
ATOM 806 O O . PHE A 1 106 ? -11.308 -6.882 4.564 1.00 94.56 106 PHE A O 1
ATOM 813 N N . LEU A 1 107 ? -11.992 -8.260 2.927 1.00 95.88 107 LEU A N 1
ATOM 814 C CA . LEU A 1 107 ? -13.270 -8.646 3.510 1.00 95.88 107 LEU A CA 1
ATOM 815 C C . LEU A 1 107 ? -13.358 -10.169 3.533 1.00 95.88 107 LEU A C 1
ATOM 817 O O . LEU A 1 107 ? -12.980 -10.829 2.552 1.00 95.88 107 LEU A O 1
ATOM 821 N N . ARG A 1 108 ? -13.911 -10.719 4.618 1.00 95.19 108 ARG A N 1
ATOM 822 C CA . ARG A 1 108 ? -14.348 -12.119 4.647 1.00 95.19 108 ARG A CA 1
ATOM 823 C C . ARG A 1 108 ? -15.444 -12.314 3.602 1.00 95.19 108 ARG A C 1
ATOM 825 O O . ARG A 1 108 ? -16.222 -11.403 3.332 1.00 95.19 108 ARG A O 1
ATOM 832 N N . GLU A 1 109 ? -15.498 -13.504 3.015 1.00 95.44 109 GLU A N 1
ATOM 833 C CA . GLU A 1 109 ? -16.331 -13.803 1.844 1.00 95.44 109 GLU A CA 1
ATOM 834 C C . GLU A 1 109 ? -17.802 -13.415 2.026 1.00 95.44 109 GLU A C 1
ATOM 836 O O . GLU A 1 109 ? -18.340 -12.678 1.204 1.00 95.44 109 GLU A O 1
ATOM 841 N N . LYS A 1 110 ? -18.410 -13.784 3.158 1.00 95.81 110 LYS A N 1
ATOM 842 C CA . LYS A 1 110 ? -19.812 -13.460 3.465 1.00 95.81 110 LYS A CA 1
ATOM 843 C C . LYS A 1 110 ? -20.129 -11.961 3.545 1.00 95.81 110 LYS A C 1
ATOM 845 O O . LYS A 1 110 ? -21.284 -11.575 3.414 1.00 95.81 110 LYS A O 1
ATOM 850 N N . TYR A 1 111 ? -19.123 -11.105 3.736 1.00 96.50 111 TYR A N 1
ATOM 851 C CA . TYR A 1 111 ? -19.293 -9.650 3.767 1.00 96.50 111 TYR A CA 1
ATOM 852 C C . TYR A 1 111 ? -18.940 -8.975 2.435 1.00 96.50 111 TYR A C 1
ATOM 854 O O . TYR A 1 111 ? -19.074 -7.755 2.332 1.00 96.50 111 TYR A O 1
ATOM 862 N N . ARG A 1 112 ? -18.542 -9.724 1.394 1.00 95.50 112 ARG A N 1
ATOM 863 C CA . ARG A 1 112 ? -18.266 -9.204 0.038 1.00 95.50 112 ARG A CA 1
ATOM 864 C C . ARG A 1 112 ? -19.550 -8.991 -0.765 1.00 95.50 112 ARG A C 1
ATOM 866 O O . ARG A 1 112 ? -19.691 -9.463 -1.887 1.00 95.50 112 ARG A O 1
ATOM 873 N N . GLN A 1 113 ? -20.483 -8.264 -0.174 1.00 94.19 113 GLN A N 1
ATOM 874 C CA . GLN A 1 113 ? -21.794 -7.983 -0.739 1.00 94.19 113 GLN A CA 1
ATOM 875 C C . GLN A 1 113 ? -22.152 -6.507 -0.581 1.00 94.19 113 GLN A C 1
ATOM 877 O O . GLN A 1 113 ? -21.590 -5.798 0.261 1.00 94.19 113 GLN A O 1
ATOM 882 N N . GLY A 1 114 ? -23.087 -6.046 -1.411 1.00 95.00 114 GLY A N 1
ATOM 883 C CA . GLY A 1 114 ? -23.583 -4.675 -1.376 1.00 95.00 114 GLY A CA 1
ATOM 884 C C . GLY A 1 114 ? -22.458 -3.638 -1.446 1.00 95.00 114 GLY A C 1
ATOM 885 O O . GLY A 1 114 ? -21.608 -3.674 -2.335 1.00 95.00 114 GLY A O 1
ATOM 886 N N . LEU A 1 115 ? -22.461 -2.700 -0.496 1.00 96.25 115 LEU A N 1
ATOM 887 C CA . LEU A 1 115 ? -21.534 -1.565 -0.463 1.00 96.25 115 LEU A CA 1
ATOM 888 C C . LEU A 1 115 ? -20.373 -1.735 0.524 1.00 96.25 115 LEU A C 1
ATOM 890 O O . LEU A 1 115 ? -19.567 -0.816 0.655 1.00 96.25 115 LEU A O 1
ATOM 894 N N . ASN A 1 116 ? -20.231 -2.896 1.167 1.00 96.12 116 ASN A N 1
ATOM 895 C CA . ASN A 1 116 ? -19.232 -3.111 2.219 1.00 96.12 116 ASN A CA 1
ATOM 896 C C . ASN A 1 116 ? -17.802 -2.866 1.720 1.00 96.12 116 ASN A C 1
ATOM 898 O O . ASN A 1 116 ? -17.041 -2.134 2.344 1.00 96.12 116 ASN A O 1
ATOM 902 N N . GLY A 1 117 ? -17.444 -3.400 0.546 1.00 95.56 117 GLY A N 1
ATOM 903 C CA . GLY A 1 117 ? -16.120 -3.168 -0.051 1.00 95.56 117 GLY A CA 1
ATOM 904 C C . GLY A 1 117 ? -15.861 -1.696 -0.367 1.00 95.56 117 GLY A C 1
ATOM 905 O O . GLY A 1 117 ? -14.762 -1.187 -0.149 1.00 95.56 117 GLY A O 1
ATOM 906 N N . ARG A 1 118 ? -16.896 -0.981 -0.824 1.00 96.69 118 ARG A N 1
ATOM 907 C CA . ARG A 1 118 ? -16.810 0.452 -1.116 1.00 96.69 118 ARG A CA 1
ATOM 908 C C . ARG A 1 118 ? -16.675 1.274 0.162 1.00 96.69 118 ARG A C 1
ATOM 910 O O . ARG A 1 118 ? -15.895 2.219 0.156 1.00 96.69 118 ARG A O 1
ATOM 917 N N . LEU A 1 119 ? -17.389 0.912 1.227 1.00 96.38 119 LEU A N 1
ATOM 918 C CA . LEU A 1 119 ? -17.263 1.532 2.544 1.00 96.38 119 LEU A CA 1
ATOM 919 C C . LEU A 1 119 ? -15.844 1.349 3.091 1.00 96.38 119 LEU A C 1
ATOM 921 O O . LEU A 1 119 ? -15.179 2.346 3.357 1.00 96.38 119 LEU A O 1
ATOM 925 N N . MET A 1 120 ? -15.355 0.104 3.147 1.00 96.50 120 MET A N 1
ATOM 926 C CA . MET A 1 120 ? -13.998 -0.211 3.613 1.00 96.50 120 MET A CA 1
ATOM 927 C C . MET A 1 120 ? -12.928 0.509 2.790 1.00 96.50 120 MET A C 1
ATOM 929 O O . MET A 1 120 ? -11.947 1.003 3.328 1.00 96.50 120 MET A O 1
ATOM 933 N N . SER A 1 121 ? -13.115 0.633 1.474 1.00 96.69 121 SER A N 1
ATOM 934 C CA . SER A 1 121 ? -12.164 1.392 0.669 1.00 96.69 121 SER A CA 1
ATOM 935 C C . SER A 1 121 ? -12.258 2.900 0.907 1.00 96.69 121 SER A C 1
ATOM 937 O O . SER A 1 121 ? -11.225 3.567 0.877 1.00 96.69 121 SER A O 1
ATOM 939 N N . LYS A 1 122 ? -13.468 3.453 1.065 1.00 97.25 122 LYS A N 1
ATOM 940 C CA . LYS A 1 122 ? -13.696 4.903 1.139 1.00 97.25 122 LYS A CA 1
ATOM 941 C C . LYS A 1 122 ? -13.445 5.504 2.513 1.00 97.25 122 LYS A C 1
ATOM 943 O O . LYS A 1 122 ? -13.079 6.674 2.556 1.00 97.25 122 LYS A O 1
ATOM 948 N N . CYS A 1 123 ? -13.578 4.741 3.597 1.00 97.31 123 CYS A N 1
ATOM 949 C CA . CYS A 1 123 ? -13.260 5.247 4.932 1.00 97.31 123 CYS A CA 1
ATOM 950 C C . CYS A 1 123 ? -11.798 5.701 5.040 1.00 97.31 123 CYS A C 1
ATOM 952 O O . CYS A 1 123 ? -11.529 6.689 5.710 1.00 97.31 123 CYS A O 1
ATOM 954 N N . ARG A 1 124 ? -10.882 5.081 4.282 1.00 98.06 124 ARG A N 1
ATOM 955 C CA . ARG A 1 124 ? -9.490 5.537 4.189 1.00 98.06 124 ARG A CA 1
ATOM 956 C C . ARG A 1 124 ? -9.369 6.971 3.681 1.00 98.06 124 ARG A C 1
ATOM 958 O O . ARG A 1 124 ? -8.675 7.779 4.278 1.00 98.06 124 ARG A O 1
ATOM 965 N N . PHE A 1 125 ? -10.095 7.301 2.614 1.00 98.00 125 PHE A N 1
ATOM 966 C CA . PHE A 1 125 ? -10.108 8.660 2.071 1.00 98.00 125 PHE A CA 1
ATOM 967 C C . PHE A 1 125 ? -10.823 9.649 2.993 1.00 98.00 125 PHE A C 1
ATOM 969 O O . PHE A 1 125 ? -10.443 10.810 3.022 1.00 98.00 125 PHE A O 1
ATOM 976 N N . LEU A 1 126 ? -11.844 9.209 3.739 1.00 98.00 126 LEU A N 1
ATOM 977 C CA . LEU A 1 126 ? -12.484 10.054 4.753 1.00 98.00 126 LEU A CA 1
ATOM 978 C C . LEU A 1 126 ? -11.507 10.399 5.876 1.00 98.00 126 LEU A C 1
ATOM 980 O O . LEU A 1 126 ? -11.406 11.555 6.254 1.00 98.00 126 LEU A O 1
ATOM 984 N N . MET A 1 127 ? -10.747 9.416 6.350 1.00 97.62 127 MET A N 1
ATOM 985 C CA . MET A 1 127 ? -9.730 9.626 7.372 1.00 97.62 127 MET A CA 1
ATOM 986 C C . MET A 1 127 ? -8.612 10.559 6.873 1.00 97.62 127 MET A C 1
ATOM 988 O O . MET A 1 127 ? -8.243 11.494 7.577 1.00 97.62 127 MET A O 1
ATOM 992 N N . MET A 1 128 ? -8.157 10.391 5.626 1.00 98.25 128 MET A N 1
ATOM 993 C CA . MET A 1 128 ? -7.207 11.322 5.000 1.00 98.25 128 MET A CA 1
ATOM 994 C C . MET A 1 128 ? -7.769 12.739 4.839 1.00 98.25 128 MET A C 1
ATOM 996 O O . MET A 1 128 ? -7.019 13.704 4.912 1.00 98.25 128 MET A O 1
ATOM 1000 N N . ALA A 1 129 ? -9.071 12.872 4.582 1.00 98.19 129 ALA A N 1
ATOM 1001 C CA . ALA A 1 129 ? -9.718 14.172 4.434 1.00 98.19 129 ALA A CA 1
ATOM 1002 C C . ALA A 1 129 ? -9.909 14.891 5.778 1.00 98.19 129 ALA A C 1
ATOM 1004 O O . ALA A 1 129 ? -9.820 16.114 5.813 1.00 98.19 129 ALA A O 1
ATOM 1005 N N . GLU A 1 130 ? -10.165 14.145 6.854 1.00 97.88 130 GLU A N 1
ATOM 1006 C CA . GLU A 1 130 ? -10.330 14.686 8.208 1.00 97.88 130 GLU A CA 1
ATOM 1007 C C . GLU A 1 130 ? -8.986 15.074 8.847 1.00 97.88 130 GLU A C 1
ATOM 1009 O O . GLU A 1 130 ? -8.926 16.026 9.621 1.00 97.88 130 GLU A O 1
ATOM 1014 N N . HIS A 1 131 ? -7.904 14.370 8.494 1.00 97.69 131 HIS A N 1
ATOM 1015 C CA . HIS A 1 131 ? -6.560 14.586 9.045 1.00 97.69 131 HIS A CA 1
ATOM 1016 C C . HIS A 1 131 ? -5.488 14.722 7.947 1.00 97.69 131 HIS A C 1
ATOM 1018 O O . HIS A 1 131 ? -4.566 13.902 7.870 1.00 97.69 131 HIS A O 1
ATOM 1024 N N . PRO A 1 132 ? -5.606 15.708 7.043 1.00 97.88 132 PRO A N 1
ATOM 1025 C CA . PRO A 1 132 ? -4.744 15.817 5.867 1.00 97.88 132 PRO A CA 1
ATOM 1026 C C . PRO A 1 132 ? -3.258 16.004 6.201 1.00 97.88 132 PRO A C 1
ATOM 1028 O O . PRO A 1 132 ? -2.409 15.585 5.422 1.00 97.88 132 PRO A O 1
ATOM 1031 N N . GLU A 1 133 ? -2.928 16.599 7.348 1.00 97.88 133 GLU A N 1
ATOM 1032 C CA . GLU A 1 133 ? -1.558 16.801 7.837 1.00 97.88 133 GLU A CA 1
ATOM 1033 C C . GLU A 1 133 ? -0.797 15.493 8.092 1.00 97.88 133 GLU A C 1
ATOM 1035 O O . GLU A 1 133 ? 0.430 15.469 8.041 1.00 97.88 133 GLU A O 1
ATOM 1040 N N . ARG A 1 134 ? -1.523 14.389 8.301 1.00 98.19 134 ARG A N 1
ATOM 1041 C CA . ARG A 1 134 ? -0.954 13.056 8.536 1.00 98.19 134 ARG A CA 1
ATOM 1042 C C . ARG A 1 134 ? -0.572 12.326 7.247 1.00 98.19 134 ARG A C 1
ATOM 1044 O O . ARG A 1 134 ? -0.001 11.242 7.327 1.00 98.19 134 ARG A O 1
ATOM 1051 N N . PHE A 1 135 ? -0.893 12.876 6.069 1.00 98.38 135 PHE A N 1
ATOM 1052 C CA . PHE A 1 135 ? -0.702 12.201 4.778 1.00 98.38 135 PHE A CA 1
ATOM 1053 C C . PHE A 1 135 ? 0.018 13.058 3.743 1.00 98.38 135 PHE A C 1
ATOM 1055 O O . PHE A 1 135 ? -0.080 14.284 3.694 1.00 98.38 135 PHE A O 1
ATOM 1062 N N . SER A 1 136 ? 0.758 12.382 2.871 1.00 97.88 136 SER A N 1
ATOM 1063 C CA . SER A 1 136 ? 1.389 13.002 1.719 1.00 97.88 136 SER A CA 1
ATOM 1064 C C . SER A 1 136 ? 0.331 13.461 0.720 1.00 97.88 136 SER A C 1
ATOM 1066 O O . SER A 1 136 ? -0.719 12.843 0.538 1.00 97.88 136 SER A O 1
ATOM 1068 N N . LYS A 1 137 ? 0.656 14.524 -0.020 1.00 97.19 137 LYS A N 1
ATOM 1069 C CA . LYS A 1 137 ? -0.157 14.993 -1.152 1.00 97.19 137 LYS A CA 1
ATOM 1070 C C . LYS A 1 137 ? -0.250 13.959 -2.275 1.00 97.19 137 LYS A C 1
ATOM 1072 O O . LYS A 1 137 ? -1.182 14.013 -3.075 1.00 97.19 137 LYS A O 1
ATOM 1077 N N . THR A 1 138 ? 0.719 13.048 -2.351 1.00 97.25 138 THR A N 1
ATOM 1078 C CA . THR A 1 138 ? 0.709 11.934 -3.297 1.00 97.25 138 THR A CA 1
ATOM 1079 C C . THR A 1 138 ? 0.316 10.667 -2.557 1.00 97.25 138 THR A C 1
ATOM 1081 O O . THR A 1 138 ? 1.015 10.223 -1.648 1.00 97.25 138 THR A O 1
ATOM 1084 N N . ILE A 1 139 ? -0.792 10.073 -2.992 1.00 96.94 139 ILE A N 1
ATOM 1085 C CA . ILE A 1 139 ? -1.316 8.817 -2.461 1.00 96.94 139 ILE A CA 1
ATOM 1086 C C . ILE A 1 139 ? -1.321 7.797 -3.593 1.00 96.94 139 ILE A C 1
ATOM 1088 O O . ILE A 1 139 ? -1.758 8.102 -4.705 1.00 96.94 139 ILE A O 1
ATOM 1092 N N . PHE A 1 140 ? -0.864 6.581 -3.317 1.00 95.50 140 PHE A N 1
ATOM 1093 C CA . PHE A 1 140 ? -0.891 5.487 -4.284 1.00 95.50 140 PHE A CA 1
ATOM 1094 C C . PHE A 1 140 ? -1.352 4.177 -3.635 1.00 95.50 140 PHE A C 1
ATOM 1096 O O . PHE A 1 140 ? -1.572 4.096 -2.427 1.00 95.50 140 PHE A O 1
ATOM 1103 N N . ALA A 1 141 ? -1.559 3.161 -4.466 1.00 93.88 141 ALA A N 1
ATOM 1104 C CA . ALA A 1 141 ? -1.879 1.808 -4.038 1.00 93.88 141 ALA A CA 1
ATOM 1105 C C . ALA A 1 141 ? -1.045 0.830 -4.863 1.00 93.88 141 ALA A C 1
ATOM 1107 O O . ALA A 1 141 ? -1.031 0.938 -6.094 1.00 93.88 141 ALA A O 1
ATOM 1108 N N . GLU A 1 142 ? -0.400 -0.138 -4.217 1.00 89.81 142 GLU A N 1
ATOM 1109 C CA . GLU A 1 142 ? 0.174 -1.272 -4.930 1.00 89.81 142 GLU A CA 1
ATOM 1110 C C . GLU A 1 142 ? -0.908 -2.328 -5.182 1.00 89.81 142 GLU A C 1
ATOM 1112 O O . GLU A 1 142 ? -1.512 -2.895 -4.268 1.00 89.81 142 GLU A O 1
ATOM 1117 N N . MET A 1 143 ? -1.181 -2.585 -6.460 1.00 89.00 143 MET A N 1
ATOM 1118 C CA . MET A 1 143 ? -2.126 -3.619 -6.864 1.00 89.00 143 MET A CA 1
ATOM 1119 C C . MET A 1 143 ? -1.386 -4.935 -7.050 1.00 89.00 143 MET A C 1
ATOM 1121 O O . MET A 1 143 ? -0.311 -4.974 -7.648 1.00 89.00 143 MET A O 1
ATOM 1125 N N . ARG A 1 144 ? -1.998 -6.028 -6.589 1.00 84.44 144 ARG A N 1
ATOM 1126 C CA . ARG A 1 144 ? -1.415 -7.362 -6.736 1.00 84.44 144 ARG A CA 1
ATOM 1127 C C . ARG A 1 144 ? -1.118 -7.663 -8.208 1.00 84.44 144 ARG A C 1
ATOM 1129 O O . ARG A 1 144 ? -1.990 -7.510 -9.065 1.00 84.44 144 ARG A O 1
ATOM 1136 N N . GLY A 1 145 ? 0.101 -8.130 -8.464 1.00 87.12 145 GLY A N 1
ATOM 1137 C CA . GLY A 1 145 ? 0.519 -8.631 -9.768 1.00 87.12 145 GLY A CA 1
ATOM 1138 C C . GLY A 1 145 ? -0.206 -9.917 -10.182 1.00 87.12 145 GLY A C 1
ATOM 1139 O O . GLY A 1 145 ? -0.979 -10.509 -9.429 1.00 87.12 145 GLY A O 1
ATOM 1140 N N . VAL A 1 146 ? 0.055 -10.364 -11.408 1.00 89.00 146 VAL A N 1
ATOM 1141 C CA . VAL A 1 146 ? -0.518 -11.609 -11.936 1.00 89.00 146 VAL A CA 1
ATOM 1142 C C . VAL A 1 146 ? 0.198 -12.812 -11.321 1.00 89.00 146 VAL A C 1
ATOM 1144 O O . VAL A 1 146 ? 1.427 -12.867 -11.291 1.00 89.00 146 VAL A O 1
ATOM 1147 N N . SER A 1 147 ? -0.570 -13.797 -10.864 1.00 87.69 147 SER A N 1
ATOM 1148 C CA . SER A 1 147 ? -0.065 -15.113 -10.465 1.00 87.69 147 SER A CA 1
ATOM 1149 C C . SER A 1 147 ? -1.022 -16.199 -10.945 1.00 87.69 147 SER A C 1
ATOM 1151 O O . SER A 1 147 ? -2.227 -15.953 -11.055 1.00 87.69 147 SER A O 1
ATOM 1153 N N . ASP A 1 148 ? -0.491 -17.380 -11.255 1.00 88.50 148 ASP A N 1
ATOM 1154 C CA . ASP A 1 148 ? -1.303 -18.545 -11.606 1.00 88.50 148 ASP A CA 1
ATOM 1155 C C . ASP A 1 148 ? -1.984 -19.170 -10.368 1.00 88.50 148 ASP A C 1
ATOM 1157 O O . ASP A 1 148 ? -1.824 -18.712 -9.233 1.00 88.50 148 ASP A O 1
ATOM 1161 N N . ALA A 1 149 ? -2.764 -20.233 -10.584 1.00 86.75 149 ALA A N 1
ATOM 1162 C CA . ALA A 1 149 ? -3.476 -20.935 -9.514 1.00 86.75 149 ALA A CA 1
ATOM 1163 C C . ALA A 1 149 ? -2.549 -21.598 -8.474 1.00 86.75 149 ALA A C 1
ATOM 1165 O O . ALA A 1 149 ? -2.984 -21.848 -7.353 1.00 86.75 149 ALA A O 1
ATOM 1166 N N . ASN A 1 150 ? -1.289 -21.856 -8.833 1.00 86.31 150 ASN A N 1
ATOM 1167 C CA . ASN A 1 150 ? -0.270 -22.426 -7.953 1.00 86.31 150 ASN A CA 1
ATOM 1168 C C . ASN A 1 150 ? 0.555 -21.337 -7.241 1.00 86.31 150 ASN A C 1
ATOM 1170 O O . ASN A 1 150 ? 1.453 -21.659 -6.469 1.00 86.31 150 ASN A O 1
ATOM 1174 N N . GLY A 1 151 ? 0.261 -20.054 -7.489 1.00 82.00 151 GLY A N 1
ATOM 1175 C CA . GLY A 1 151 ? 0.979 -18.923 -6.912 1.00 82.00 151 GLY A CA 1
ATOM 1176 C C . GLY A 1 151 ? 2.224 -18.497 -7.689 1.00 82.00 151 GLY A C 1
ATOM 1177 O O . GLY A 1 151 ? 2.963 -17.654 -7.193 1.00 82.00 151 GLY A O 1
ATOM 1178 N N . ASN A 1 152 ? 2.461 -19.014 -8.897 1.00 86.38 152 ASN A N 1
ATOM 1179 C CA . ASN A 1 152 ? 3.620 -18.627 -9.697 1.00 86.38 152 ASN A CA 1
ATOM 1180 C C . ASN A 1 152 ? 3.384 -17.290 -10.407 1.00 86.38 152 ASN A C 1
ATOM 1182 O O . ASN A 1 152 ? 2.390 -17.120 -11.117 1.00 86.38 152 ASN A O 1
ATOM 1186 N N . SER A 1 153 ? 4.325 -16.356 -10.268 1.00 89.25 153 SER A N 1
ATOM 1187 C CA . SER A 1 153 ? 4.324 -15.075 -10.982 1.00 89.25 153 SER A CA 1
ATOM 1188 C C . SER A 1 153 ? 5.281 -15.129 -12.180 1.00 89.25 153 SER A C 1
ATOM 1190 O O . SER A 1 153 ? 6.485 -15.273 -11.966 1.00 89.25 153 SER A O 1
ATOM 1192 N N . PRO A 1 154 ? 4.806 -14.953 -13.432 1.00 90.94 154 PRO A N 1
ATOM 1193 C CA . PRO A 1 154 ? 5.683 -14.920 -14.608 1.00 90.94 154 PRO A CA 1
ATOM 1194 C C . PRO A 1 154 ? 6.729 -13.800 -14.548 1.00 90.94 154 PRO A C 1
ATOM 1196 O O . PRO A 1 154 ? 7.863 -13.974 -14.982 1.00 90.94 154 PRO A O 1
ATOM 1199 N N . PHE A 1 155 ? 6.357 -12.645 -13.982 1.00 89.56 155 PHE A N 1
ATOM 1200 C CA . PHE A 1 155 ? 7.281 -11.525 -13.806 1.00 89.56 155 PHE A CA 1
ATOM 1201 C C . PHE A 1 155 ? 8.381 -11.865 -12.800 1.00 89.56 155 PHE A C 1
ATOM 1203 O O . PHE A 1 155 ? 9.551 -11.576 -13.043 1.00 89.56 155 PHE A O 1
ATOM 1210 N N . TRP A 1 156 ? 8.013 -12.513 -11.690 1.00 84.69 156 TRP A N 1
ATOM 1211 C CA . TRP A 1 156 ? 8.999 -12.954 -10.714 1.00 84.69 156 TRP A CA 1
ATOM 1212 C C . TRP A 1 156 ? 9.900 -14.054 -11.267 1.00 84.69 156 TRP A C 1
ATOM 1214 O O . TRP A 1 156 ? 11.102 -13.966 -11.081 1.00 84.69 156 TRP A O 1
ATOM 1224 N N . GLN A 1 157 ? 9.350 -15.053 -11.963 1.00 86.69 157 GLN A N 1
ATOM 1225 C CA . GLN A 1 157 ? 10.151 -16.114 -12.584 1.00 86.69 157 GLN A CA 1
ATOM 1226 C C . GLN A 1 157 ? 11.217 -15.525 -13.509 1.00 86.69 157 GLN A C 1
ATOM 1228 O O . GLN A 1 157 ? 12.390 -15.866 -13.387 1.00 86.69 157 GLN A O 1
ATOM 1233 N N . TRP A 1 158 ? 10.833 -14.559 -14.350 1.00 88.69 158 TRP A N 1
ATOM 1234 C CA . TRP A 1 158 ? 11.787 -13.847 -15.194 1.00 88.69 158 TRP A CA 1
ATOM 1235 C C . TRP A 1 158 ? 12.857 -13.111 -14.371 1.00 88.69 158 TRP A C 1
ATOM 1237 O O . TRP A 1 158 ? 14.040 -13.221 -14.679 1.00 88.69 158 TRP A O 1
ATOM 1247 N N . LEU A 1 159 ? 12.487 -12.398 -13.300 1.00 84.75 159 LEU A N 1
ATOM 1248 C CA . LEU A 1 159 ? 13.469 -11.744 -12.423 1.00 84.75 159 LEU A CA 1
ATOM 1249 C C . LEU A 1 159 ? 14.398 -12.748 -11.731 1.00 84.75 159 LEU A C 1
ATOM 1251 O O . LEU A 1 159 ? 15.600 -12.514 -11.663 1.00 84.75 159 LEU A O 1
ATOM 1255 N N . GLN A 1 160 ? 13.857 -13.856 -11.233 1.00 80.12 160 GLN A N 1
ATOM 1256 C CA . GLN A 1 160 ? 14.598 -14.906 -10.546 1.00 80.12 160 GLN A CA 1
ATOM 1257 C C . GLN A 1 160 ? 15.655 -15.512 -11.474 1.00 80.12 160 GLN A C 1
ATOM 1259 O O . GLN A 1 160 ? 16.839 -15.481 -11.157 1.00 80.12 160 GLN A O 1
ATOM 1264 N N . GLU A 1 161 ? 15.256 -15.953 -12.669 1.00 82.31 161 GLU A N 1
ATOM 1265 C CA . GLU A 1 161 ? 16.166 -16.535 -13.667 1.00 82.31 161 GLU A CA 1
ATOM 1266 C C . GLU A 1 161 ? 17.365 -15.637 -14.007 1.00 82.31 161 GLU A C 1
ATOM 1268 O O . GLU A 1 161 ? 18.441 -16.142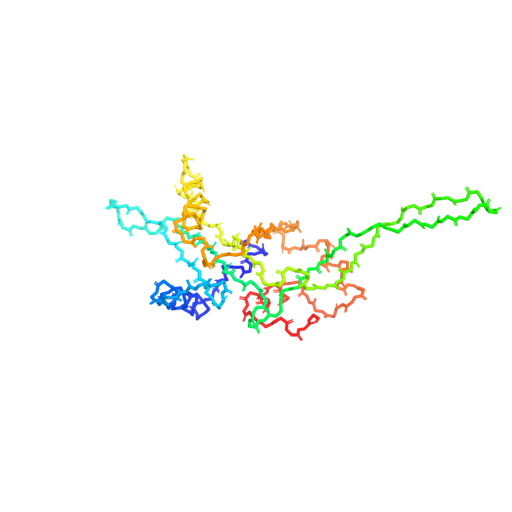 -14.324 1.00 82.31 161 GLU A O 1
ATOM 1273 N N . HIS A 1 162 ? 17.190 -14.314 -13.940 1.00 77.94 162 HIS A N 1
ATOM 1274 C CA . HIS A 1 162 ? 18.191 -13.355 -14.405 1.00 77.94 162 HIS A CA 1
ATOM 1275 C C . HIS A 1 162 ? 18.940 -12.635 -13.272 1.00 77.94 162 HIS A C 1
ATOM 1277 O O . HIS A 1 162 ? 20.050 -12.155 -13.506 1.00 77.94 162 HIS A O 1
ATOM 1283 N N . PHE A 1 163 ? 18.368 -12.544 -12.064 1.00 72.38 163 PHE A N 1
ATOM 1284 C CA . PHE A 1 163 ? 18.883 -11.685 -10.989 1.00 72.38 163 PHE A CA 1
ATOM 1285 C C . PHE A 1 163 ? 18.866 -12.303 -9.581 1.00 72.38 163 PHE A C 1
ATOM 1287 O O . PHE A 1 163 ? 19.634 -11.838 -8.740 1.00 72.38 163 PHE A O 1
ATOM 1294 N N . PHE A 1 164 ? 18.055 -13.332 -9.291 1.00 63.91 164 PHE A N 1
ATOM 1295 C CA . PHE A 1 164 ? 17.897 -13.848 -7.920 1.00 63.91 164 PHE A CA 1
ATOM 1296 C C . PHE A 1 164 ? 17.880 -15.376 -7.833 1.00 63.91 164 PHE A C 1
ATOM 1298 O O . PHE A 1 164 ? 17.104 -16.047 -8.495 1.00 63.91 164 PHE A O 1
ATOM 1305 N N . SER A 1 165 ? 18.629 -15.954 -6.896 1.00 59.22 165 SER A N 1
ATOM 1306 C CA . SER A 1 165 ? 18.639 -17.412 -6.675 1.00 59.22 165 SER A CA 1
ATOM 1307 C C . SER A 1 165 ? 17.534 -17.920 -5.727 1.00 59.22 165 SER A C 1
ATOM 1309 O O . SER A 1 165 ? 17.649 -19.034 -5.217 1.00 59.22 165 SER A O 1
ATOM 1311 N N . ILE A 1 166 ? 16.491 -17.127 -5.435 1.00 62.09 166 ILE A N 1
ATOM 1312 C CA . ILE A 1 166 ? 15.459 -17.443 -4.422 1.00 62.09 166 ILE A CA 1
ATOM 1313 C C . ILE A 1 166 ? 14.050 -17.603 -5.016 1.00 62.09 166 ILE A C 1
ATOM 1315 O O . ILE A 1 166 ? 13.632 -16.826 -5.870 1.00 62.09 166 ILE A O 1
ATOM 1319 N N . ASP A 1 167 ? 13.308 -18.605 -4.531 1.00 65.56 167 ASP A N 1
ATOM 1320 C CA . ASP A 1 167 ? 11.924 -18.905 -4.938 1.00 65.56 167 ASP A CA 1
ATOM 1321 C C . ASP A 1 167 ? 10.947 -17.767 -4.570 1.00 65.56 167 ASP A C 1
ATOM 1323 O O . ASP A 1 167 ? 11.073 -17.141 -3.512 1.00 65.56 167 ASP A O 1
ATOM 1327 N N . PHE A 1 168 ? 9.939 -17.531 -5.417 1.00 62.12 168 PHE A N 1
ATOM 1328 C CA . PHE A 1 168 ? 8.872 -16.550 -5.204 1.00 62.12 168 PHE A CA 1
ATOM 1329 C C . PHE A 1 168 ? 8.160 -16.713 -3.870 1.00 62.12 168 PHE A C 1
ATOM 1331 O O . PHE A 1 168 ? 7.947 -15.723 -3.177 1.00 62.12 168 PHE A O 1
ATOM 1338 N N . THR A 1 169 ? 7.791 -17.937 -3.478 1.00 64.44 169 THR A N 1
ATOM 1339 C CA . THR A 1 169 ? 7.028 -18.128 -2.235 1.00 64.44 169 THR A CA 1
ATOM 1340 C C . THR A 1 169 ? 7.851 -17.741 -1.012 1.00 64.44 169 THR A C 1
ATOM 1342 O O . THR A 1 169 ? 7.311 -17.234 -0.029 1.00 64.44 169 THR A O 1
ATOM 1345 N N . LEU A 1 170 ? 9.172 -17.936 -1.092 1.00 67.12 170 LEU A N 1
ATOM 1346 C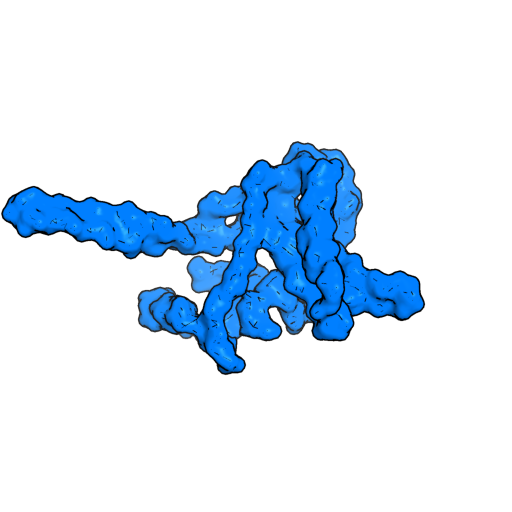 CA . LEU A 1 170 ? 10.099 -17.496 -0.060 1.00 67.12 170 LEU A CA 1
ATOM 1347 C C . LEU A 1 170 ? 10.249 -15.970 -0.084 1.00 67.12 170 LEU A C 1
ATOM 1349 O O . LEU A 1 170 ? 10.203 -15.356 0.977 1.00 67.12 170 LEU A O 1
ATOM 1353 N N . ALA A 1 171 ? 10.369 -15.350 -1.259 1.00 63.88 171 ALA A N 1
ATOM 1354 C CA . ALA A 1 171 ? 10.455 -13.895 -1.394 1.00 63.88 171 ALA A CA 1
ATOM 1355 C C . ALA A 1 171 ? 9.176 -13.172 -0.920 1.00 63.88 171 ALA A C 1
ATOM 1357 O O . ALA A 1 171 ? 9.271 -12.182 -0.192 1.00 63.88 171 ALA A O 1
ATOM 1358 N N . ASP A 1 172 ? 7.989 -13.683 -1.265 1.00 65.62 172 ASP A N 1
ATOM 1359 C CA . ASP A 1 172 ? 6.682 -13.159 -0.834 1.00 65.62 172 ASP A CA 1
ATOM 1360 C C . ASP A 1 172 ? 6.542 -13.252 0.694 1.00 65.62 172 ASP A C 1
ATOM 1362 O O . ASP A 1 172 ? 6.174 -12.280 1.353 1.00 65.62 172 ASP A O 1
ATOM 1366 N N . TYR A 1 173 ? 6.943 -14.386 1.284 1.00 67.19 173 TYR A N 1
ATOM 1367 C CA . TYR A 1 173 ? 6.965 -14.561 2.737 1.00 67.19 173 TYR A CA 1
ATOM 1368 C C . TYR A 1 173 ? 7.969 -13.624 3.424 1.00 67.19 173 TYR A C 1
ATOM 1370 O O . TYR A 1 173 ? 7.598 -12.929 4.366 1.00 67.19 173 TYR A O 1
ATOM 1378 N N . GLN A 1 174 ? 9.220 -13.556 2.950 1.00 64.38 174 GLN A N 1
ATOM 1379 C CA . GLN A 1 174 ? 10.262 -12.697 3.534 1.00 64.38 174 GLN A CA 1
ATOM 1380 C C . GLN A 1 174 ? 9.885 -11.207 3.451 1.00 64.38 174 GLN A C 1
ATOM 1382 O O . GLN A 1 174 ? 10.077 -10.462 4.414 1.00 64.38 174 GLN A O 1
ATOM 1387 N N . THR A 1 175 ? 9.269 -10.792 2.341 1.00 65.69 175 THR A N 1
ATOM 1388 C CA . THR A 1 175 ? 8.713 -9.442 2.170 1.00 65.69 175 THR A CA 1
ATOM 1389 C C . THR A 1 175 ? 7.547 -9.201 3.126 1.00 65.69 175 THR A C 1
ATOM 1391 O O . THR A 1 175 ? 7.508 -8.167 3.791 1.00 65.69 175 THR A O 1
ATOM 1394 N N . GLY A 1 176 ? 6.626 -10.163 3.243 1.00 59.75 176 GLY A N 1
ATOM 1395 C CA . GLY A 1 176 ? 5.484 -10.099 4.158 1.00 59.75 176 GLY A CA 1
ATOM 1396 C C . GLY A 1 176 ? 5.872 -10.040 5.639 1.00 59.75 176 GLY A C 1
ATOM 1397 O O . GLY A 1 176 ? 5.111 -9.500 6.436 1.00 59.75 176 GLY A O 1
ATOM 1398 N N . ILE A 1 177 ? 7.060 -10.537 6.008 1.00 62.53 177 ILE A N 1
ATOM 1399 C CA . ILE A 1 177 ? 7.614 -10.431 7.368 1.00 62.53 177 ILE A CA 1
ATOM 1400 C C . ILE A 1 177 ? 8.579 -9.251 7.568 1.00 62.53 177 ILE A C 1
ATOM 1402 O O . ILE A 1 177 ? 9.264 -9.186 8.587 1.00 62.53 177 ILE A O 1
ATOM 1406 N N . GLY A 1 178 ? 8.653 -8.323 6.608 1.00 53.03 178 GLY A N 1
ATOM 1407 C CA . GLY A 1 178 ? 9.434 -7.085 6.719 1.00 53.03 178 GLY A CA 1
ATOM 1408 C C . GLY A 1 178 ? 10.936 -7.232 6.456 1.00 53.03 178 GLY A C 1
ATOM 1409 O O . GLY A 1 178 ? 11.678 -6.256 6.543 1.00 53.03 178 GLY A O 1
ATOM 1410 N N . LYS A 1 179 ? 11.421 -8.419 6.081 1.00 53.38 179 LYS A N 1
ATOM 1411 C CA . LYS A 1 179 ? 12.839 -8.646 5.773 1.00 53.38 179 LYS A CA 1
ATOM 1412 C C . LYS A 1 179 ? 13.122 -8.355 4.304 1.00 53.38 179 LYS A C 1
ATOM 1414 O O . LYS A 1 179 ? 13.337 -9.281 3.546 1.00 53.38 179 LYS A O 1
ATOM 1419 N N . LYS A 1 180 ? 13.165 -7.087 3.887 1.00 56.12 180 LYS A N 1
ATOM 1420 C CA . LYS A 1 180 ? 13.414 -6.709 2.472 1.00 56.12 180 LYS A CA 1
ATOM 1421 C C . LYS A 1 180 ? 14.898 -6.647 2.060 1.00 56.12 180 LYS A C 1
ATOM 1423 O O . LYS A 1 180 ? 15.199 -6.250 0.944 1.00 56.12 180 LYS A O 1
ATOM 1428 N N . GLY A 1 181 ? 15.834 -7.037 2.931 1.00 49.22 181 GLY A N 1
ATOM 1429 C CA . GLY A 1 181 ? 17.286 -6.895 2.712 1.00 49.22 181 GLY A CA 1
ATOM 1430 C C . GLY A 1 181 ? 17.934 -7.880 1.726 1.00 49.22 181 GLY A C 1
ATOM 1431 O O . GLY A 1 181 ? 19.154 -8.000 1.724 1.00 49.22 181 GLY A O 1
ATOM 1432 N N . PHE A 1 182 ? 17.144 -8.625 0.950 1.00 49.34 182 PHE A N 1
ATOM 1433 C CA . PHE A 1 182 ? 17.625 -9.603 -0.036 1.00 49.34 182 PHE A CA 1
ATOM 1434 C C . PHE A 1 182 ? 17.453 -9.138 -1.495 1.00 49.34 182 PHE A C 1
ATOM 1436 O O . PHE A 1 182 ? 17.772 -9.905 -2.403 1.00 49.34 182 PHE A O 1
ATOM 1443 N N . ILE A 1 183 ? 16.914 -7.929 -1.702 1.00 47.94 183 ILE A N 1
ATOM 1444 C CA . ILE A 1 183 ? 16.680 -7.299 -3.012 1.00 47.94 183 ILE A CA 1
ATOM 1445 C C . ILE A 1 183 ? 17.827 -6.344 -3.337 1.00 47.94 183 ILE A C 1
ATOM 1447 O O . ILE A 1 183 ? 18.204 -5.563 -2.433 1.00 47.94 183 ILE A O 1
#

Foldseek 3Di:
DFQQLVDDPDPVVVVVLVVQQVCQVVDPDQQAAAQHKHKDWDADPVPRHTFFIWIKRQFPCHPHADKDWDWDWDWDDDVVVRDTDIDIDTDIDRVRGGAMERGDQDGDPVNPDDCSSVCNSCVVVVVCVVCVSNGDPDYYYDDGADADPVNHHPVVVVCCVPPNVDDSVVCSVCVSVVNNVRD

Solvent-accessible surface area (backbone atoms only — not comparable to full-atom values): 10785 Å² total; per-residue (Å²): 120,79,76,47,43,76,67,50,100,43,69,68,61,49,51,51,50,51,53,44,14,55,49,38,76,66,55,74,90,63,74,53,46,47,90,38,35,47,66,48,74,44,59,41,86,87,80,68,45,78,36,31,42,26,32,34,36,17,22,38,36,73,92,56,81,43,75,49,69,46,80,46,77,48,77,52,71,36,81,94,74,74,43,75,47,80,44,80,42,79,44,80,46,47,92,59,50,59,26,16,32,57,46,40,82,49,60,44,74,93,46,71,47,94,59,47,63,58,48,56,59,44,51,55,57,50,51,43,68,76,43,48,45,42,40,38,96,52,72,48,65,88,73,73,75,74,56,50,98,87,56,54,32,69,70,54,52,54,46,27,80,75,76,41,100,62,58,66,73,56,51,47,48,36,48,35,71,69,56,62,88,87,115